Protein AF-0000000083253151 (afdb_homodimer)

Foldseek 3Di:
DDDPDAAEDEDEDADPVQQVCCCCPLVNWAWDDKDADPVRQKIWTWTGHPVDPRYIYIYIHRDDPDDPLADPPAEEEDEDADQVVSLVVVVVPPFAFPDPDWDADPLGKIKGWTAGPSNGIYMYIYDHDDPPD/DDDPDAAEDEDEDADPVQQVCCCCPLVNWAWDDKDADPVRQKIWTWTGHPVDPRYIYIYIHRDDPPDDQADPPAEEEDEDADQVVSLVVVVVPPWAFPDPDWDADPLGKIKGWTAGPSGGIYMYIYDHDDPPD

Structure (mmCIF, N/CA/C/O backbone):
data_AF-0000000083253151-model_v1
#
loop_
_entity.id
_entity.type
_entity.pdbx_description
1 polymer 'Lactoylglutathione lyase'
#
loop_
_atom_site.group_PDB
_atom_site.id
_atom_site.type_symbol
_atom_site.label_atom_id
_atom_site.label_alt_id
_atom_site.label_comp_id
_atom_site.label_asym_id
_atom_site.label_entity_id
_atom_site.label_seq_id
_atom_site.pdbx_PDB_ins_code
_atom_site.Cartn_x
_atom_site.Cartn_y
_atom_site.Cartn_z
_atom_site.occupancy
_atom_site.B_iso_or_equiv
_atom_site.auth_seq_id
_atom_site.auth_comp_id
_atom_site.auth_asym_id
_atom_site.auth_atom_id
_atom_site.pdbx_PDB_model_num
ATOM 1 N N . MET A 1 1 ? 7.119 14.648 14.897 1 59.2 1 MET A N 1
ATOM 2 C CA . MET A 1 1 ? 6.373 13.473 15.338 1 59.2 1 MET A CA 1
ATOM 3 C C . MET A 1 1 ? 6.407 12.377 14.277 1 59.2 1 MET A C 1
ATOM 5 O O . MET A 1 1 ? 6.192 12.646 13.094 1 59.2 1 MET A O 1
ATOM 9 N N . ALA A 1 2 ? 6.93 11.143 14.658 1 69.28 2 ALA A N 1
ATOM 10 C CA . ALA A 1 2 ? 7.381 10.055 13.795 1 69.28 2 ALA A CA 1
ATOM 11 C C . ALA A 1 2 ? 6.222 9.136 13.419 1 69.28 2 ALA A C 1
ATOM 13 O O . ALA A 1 2 ? 5.274 8.975 14.19 1 69.28 2 ALA A O 1
ATOM 14 N N . VAL A 1 3 ? 5.948 8.962 12.156 1 88.92 3 VAL A N 1
ATOM 15 C CA . VAL A 1 3 ? 5.083 7.889 11.678 1 88.92 3 VAL A CA 1
ATOM 16 C C . VAL A 1 3 ? 5.389 6.601 12.438 1 88.92 3 VAL A C 1
ATOM 18 O O . VAL A 1 3 ? 6.555 6.243 12.623 1 88.92 3 VAL A O 1
ATOM 21 N N . ARG A 1 4 ? 4.369 6.039 12.946 1 89.06 4 ARG A N 1
ATOM 22 C CA . ARG A 1 4 ? 4.521 4.811 13.719 1 89.06 4 ARG A CA 1
ATOM 23 C C . ARG A 1 4 ? 4.632 3.597 12.803 1 89.06 4 ARG A C 1
ATOM 25 O O . ARG A 1 4 ? 5.482 2.73 13.013 1 89.06 4 ARG A O 1
ATOM 32 N N . LYS A 1 5 ? 3.787 3.533 11.842 1 91.22 5 LYS A N 1
ATOM 33 C CA . LYS A 1 5 ? 3.692 2.4 10.926 1 91.22 5 LYS A CA 1
ATOM 34 C C . LYS A 1 5 ? 2.938 2.784 9.655 1 91.22 5 LYS A C 1
ATOM 36 O O . LYS A 1 5 ? 2.337 3.858 9.583 1 91.22 5 LYS A O 1
ATOM 41 N N . LEU A 1 6 ? 3.053 1.984 8.655 1 93.43 6 LEU A N 1
ATOM 42 C CA . LEU A 1 6 ? 2.078 2.024 7.571 1 93.43 6 LEU A CA 1
ATOM 43 C C . LEU A 1 6 ? 0.696 1.615 8.068 1 93.43 6 LEU A C 1
ATOM 45 O O . LEU A 1 6 ? 0.543 0.566 8.698 1 93.43 6 LEU A O 1
ATOM 49 N N . GLU A 1 7 ? -0.239 2.502 7.918 1 93.59 7 GLU A N 1
ATOM 50 C CA . GLU A 1 7 ? -1.587 2.303 8.443 1 93.59 7 GLU A CA 1
ATOM 51 C C . GLU A 1 7 ? -2.432 1.463 7.489 1 93.59 7 GLU A C 1
ATOM 53 O O . GLU A 1 7 ? -2.975 0.428 7.88 1 93.59 7 GLU A O 1
ATOM 58 N N . HIS A 1 8 ? -2.648 1.907 6.329 1 95.47 8 HIS A N 1
ATOM 59 C CA . HIS A 1 8 ? -3.384 1.174 5.305 1 95.47 8 HIS A CA 1
ATOM 60 C C . HIS A 1 8 ? -2.999 1.643 3.906 1 95.47 8 HIS A C 1
ATOM 62 O O . HIS A 1 8 ? -2.327 2.666 3.753 1 95.47 8 HIS A O 1
ATOM 68 N N . VAL A 1 9 ? -3.339 0.861 2.902 1 95.37 9 VAL A N 1
ATOM 69 C CA . VAL A 1 9 ? -3.262 1.213 1.488 1 95.37 9 VAL A CA 1
ATOM 70 C C . VAL A 1 9 ? -4.667 1.283 0.894 1 95.37 9 VAL A C 1
ATOM 72 O O . VAL A 1 9 ? -5.467 0.361 1.068 1 95.37 9 VAL A O 1
ATOM 75 N N . GLY A 1 10 ? -4.927 2.39 0.271 1 93.03 10 GLY A N 1
ATOM 76 C CA . GLY A 1 10 ? -6.221 2.553 -0.372 1 93.03 10 GLY A CA 1
ATOM 77 C C . GLY A 1 10 ? -6.26 2.002 -1.785 1 93.03 10 GLY A C 1
ATOM 78 O O . GLY A 1 10 ? -5.415 2.347 -2.614 1 93.03 10 GLY A O 1
ATOM 79 N N . LEU A 1 11 ? -7.186 1.21 -2.068 1 90.85 11 LEU A N 1
ATOM 80 C CA . LEU A 1 11 ? -7.413 0.612 -3.379 1 90.85 11 LEU A CA 1
ATOM 81 C C . LEU A 1 11 ? -8.809 0.945 -3.894 1 90.85 11 LEU A C 1
ATOM 83 O O . LEU A 1 11 ? -9.808 0.587 -3.267 1 90.85 11 LEU A O 1
ATOM 87 N N . MET A 1 12 ? -8.865 1.614 -5.008 1 89.62 12 MET A N 1
ATOM 88 C CA . MET A 1 12 ? -10.162 1.908 -5.612 1 89.62 12 MET A CA 1
ATOM 89 C C . MET A 1 12 ? -10.743 0.667 -6.281 1 89.62 12 MET A C 1
ATOM 91 O O . MET A 1 12 ? -10.045 -0.03 -7.019 1 89.62 12 MET A O 1
ATOM 95 N N . VAL A 1 13 ? -11.997 0.431 -6.027 1 89.74 13 VAL A N 1
ATOM 96 C CA . VAL A 1 13 ? -12.653 -0.744 -6.591 1 89.74 13 VAL A CA 1
ATOM 97 C C . VAL A 1 13 ? -14.005 -0.349 -7.18 1 89.74 13 VAL A C 1
ATOM 99 O O . VAL A 1 13 ? -14.625 0.619 -6.734 1 89.74 13 VAL A O 1
ATOM 102 N N . ARG A 1 14 ? -14.506 -1.083 -8.156 1 89.22 14 ARG A N 1
ATOM 103 C CA . ARG A 1 14 ? -15.784 -0.83 -8.814 1 89.22 14 ARG A CA 1
ATOM 104 C C . ARG A 1 14 ? -16.942 -1.387 -7.993 1 89.22 14 ARG A C 1
ATOM 106 O O . ARG A 1 14 ? -18.041 -0.828 -8.002 1 89.22 14 ARG A O 1
ATOM 113 N N . ASN A 1 15 ? -16.71 -2.568 -7.34 1 92.14 15 ASN A N 1
ATOM 114 C CA . ASN A 1 15 ? -17.701 -3.285 -6.546 1 92.14 15 ASN A CA 1
ATOM 115 C C . ASN A 1 15 ? -17.092 -3.849 -5.265 1 92.14 15 ASN A C 1
ATOM 117 O O . ASN A 1 15 ? -16.307 -4.797 -5.311 1 92.14 15 ASN A O 1
ATOM 121 N N . ILE A 1 16 ? -17.519 -3.36 -4.164 1 94.79 16 ILE A N 1
ATOM 122 C CA . ILE A 1 16 ? -16.858 -3.643 -2.895 1 94.79 16 ILE A CA 1
ATOM 123 C C . ILE A 1 16 ? -17.132 -5.087 -2.481 1 94.79 16 ILE A C 1
ATOM 125 O O . ILE A 1 16 ? -16.262 -5.752 -1.912 1 94.79 16 ILE A O 1
ATOM 129 N N . GLU A 1 17 ? -18.358 -5.603 -2.713 1 95.94 17 GLU A N 1
ATOM 130 C CA . GLU A 1 17 ? -18.674 -6.98 -2.343 1 95.94 17 GLU A CA 1
ATOM 131 C C . GLU A 1 17 ? -17.828 -7.973 -3.134 1 95.94 17 GLU A C 1
ATOM 133 O O . GLU A 1 17 ? -17.304 -8.936 -2.572 1 95.94 17 GLU A O 1
ATOM 138 N N . LYS A 1 18 ? -17.737 -7.698 -4.381 1 94.89 18 LYS A N 1
ATOM 139 C CA . LYS A 1 18 ? -16.911 -8.55 -5.233 1 94.89 18 LYS A CA 1
ATOM 140 C C . LYS A 1 18 ? -15.453 -8.526 -4.784 1 94.89 18 LYS A C 1
ATOM 142 O O . LYS A 1 18 ? -14.795 -9.568 -4.737 1 94.89 18 LYS A O 1
ATOM 147 N N . SER A 1 19 ? -14.956 -7.358 -4.509 1 95.22 19 SER A N 1
ATOM 148 C CA . SER A 1 19 ? -13.566 -7.228 -4.085 1 95.22 19 SER A CA 1
ATOM 149 C C . SER A 1 19 ? -13.339 -7.882 -2.726 1 95.22 19 SER A C 1
ATOM 151 O O . SER A 1 19 ? -12.336 -8.568 -2.521 1 95.22 19 SER A O 1
ATOM 153 N N . VAL A 1 20 ? -14.256 -7.661 -1.775 1 96.19 20 VAL A N 1
ATOM 154 C CA . VAL A 1 20 ? -14.122 -8.308 -0.474 1 96.19 20 VAL A CA 1
ATOM 155 C C . VAL A 1 20 ? -14.046 -9.823 -0.655 1 96.19 20 VAL A C 1
ATOM 157 O O . VAL A 1 20 ? -13.209 -10.487 -0.04 1 96.19 20 VAL A O 1
ATOM 160 N N . THR A 1 21 ? -14.887 -10.366 -1.486 1 95.51 21 THR A N 1
ATOM 161 C CA . THR A 1 21 ? -14.891 -11.801 -1.747 1 95.51 21 THR A CA 1
ATOM 162 C C . THR A 1 21 ? -13.549 -12.251 -2.318 1 95.51 21 THR A C 1
ATOM 164 O O . THR A 1 21 ? -12.967 -13.233 -1.851 1 95.51 21 THR A O 1
ATOM 167 N N . PHE A 1 22 ? -13.075 -11.531 -3.224 1 94.94 22 PHE A N 1
ATOM 168 C CA . PHE A 1 22 ? -11.804 -11.87 -3.854 1 94.94 22 PHE A CA 1
ATOM 169 C C . PHE A 1 22 ? -10.673 -11.851 -2.834 1 94.94 22 PHE A C 1
ATOM 171 O O . PHE A 1 22 ? -9.897 -12.805 -2.742 1 94.94 22 PHE A O 1
ATOM 178 N N . TYR A 1 23 ? -10.544 -10.818 -2.073 1 95.91 23 TYR A N 1
ATOM 179 C CA . TYR A 1 23 ? -9.404 -10.638 -1.181 1 95.91 23 TYR A CA 1
ATOM 180 C C . TYR A 1 23 ? -9.491 -11.582 0.013 1 95.91 23 TYR A C 1
ATOM 182 O O . TYR A 1 23 ? -8.469 -1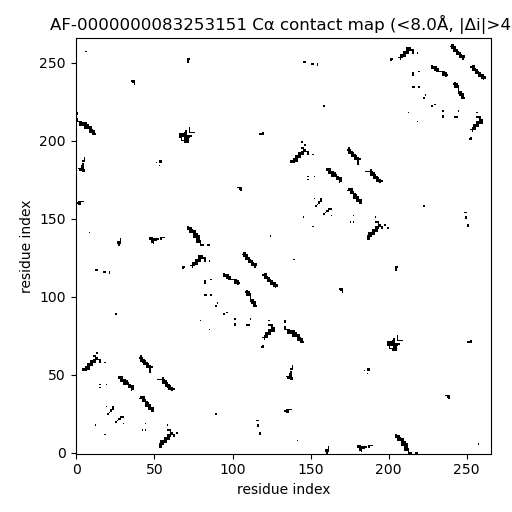1.955 0.593 1 95.91 23 TYR A O 1
ATOM 190 N N . THR A 1 24 ? -10.718 -12.013 0.393 1 94.6 24 THR A N 1
ATOM 191 C CA . THR A 1 24 ? -10.84 -12.983 1.476 1 94.6 24 THR A CA 1
ATOM 192 C C . THR A 1 24 ? -10.623 -14.402 0.958 1 94.6 24 THR A C 1
ATOM 194 O O . THR A 1 24 ? -9.907 -15.191 1.577 1 94.6 24 THR A O 1
ATOM 197 N N . GLU A 1 25 ? -11.109 -14.715 -0.239 1 92.77 25 GLU A N 1
ATOM 198 C CA . GLU A 1 25 ? -11.128 -16.102 -0.695 1 92.77 25 GLU A CA 1
ATOM 199 C C . GLU A 1 25 ? -9.894 -16.424 -1.532 1 92.77 25 GLU A C 1
ATOM 201 O O . GLU A 1 25 ? -9.398 -17.553 -1.508 1 92.77 25 GLU A O 1
ATOM 206 N N . VAL A 1 26 ? -9.449 -15.491 -2.321 1 92.32 26 VAL A N 1
ATOM 207 C CA . VAL A 1 26 ? -8.333 -15.742 -3.227 1 92.32 26 VAL A CA 1
ATOM 208 C C . VAL A 1 26 ? -7.023 -15.333 -2.558 1 92.32 26 VAL A C 1
ATOM 210 O O . VAL A 1 26 ? -6.054 -16.096 -2.559 1 92.32 26 VAL A O 1
ATOM 213 N N . VAL A 1 27 ? -6.961 -14.172 -1.948 1 93.15 27 VAL A N 1
ATOM 214 C CA . VAL A 1 27 ? -5.728 -13.68 -1.344 1 93.15 27 VAL A CA 1
ATOM 215 C C . VAL A 1 27 ? -5.581 -14.245 0.067 1 93.15 27 VAL A C 1
ATOM 217 O O . VAL A 1 27 ? -4.468 -14.524 0.519 1 93.15 27 VAL A O 1
ATOM 220 N N . GLY A 1 28 ? -6.741 -14.405 0.783 1 92.41 28 GLY A N 1
ATOM 221 C CA . GLY A 1 28 ? -6.698 -14.988 2.114 1 92.41 28 GLY A CA 1
ATOM 222 C C . GLY A 1 28 ? -6.658 -13.95 3.22 1 92.41 28 GLY A C 1
ATOM 223 O O . GLY A 1 28 ? -6.252 -14.249 4.345 1 92.41 28 GLY A O 1
ATOM 224 N N . LEU A 1 29 ? -7.052 -12.698 2.974 1 94.64 29 LEU A N 1
ATOM 225 C CA . LEU A 1 29 ? -7.159 -11.688 4.022 1 94.64 29 LEU A CA 1
ATOM 226 C C . LEU A 1 29 ? -8.419 -11.9 4.854 1 94.64 29 LEU A C 1
ATOM 228 O O . LEU A 1 29 ? -9.313 -12.65 4.455 1 94.64 29 LEU A O 1
ATOM 232 N N . VAL A 1 30 ? -8.434 -11.221 6.038 1 94.41 30 VAL A N 1
ATOM 233 C CA . VAL A 1 30 ? -9.575 -11.288 6.945 1 94.41 30 VAL A CA 1
ATOM 234 C C . VAL A 1 30 ? -10.334 -9.963 6.919 1 94.41 30 VAL A C 1
ATOM 236 O O . VAL A 1 30 ? -9.741 -8.897 7.102 1 94.41 30 VAL A O 1
ATOM 239 N N . TYR A 1 31 ? -11.617 -10.073 6.677 1 95.18 31 TYR A N 1
ATOM 240 C CA . TYR A 1 31 ? -12.479 -8.898 6.737 1 95.18 31 TYR A CA 1
ATOM 241 C C . TYR A 1 31 ? -12.547 -8.343 8.155 1 95.18 31 TYR A C 1
ATOM 243 O O . TYR A 1 31 ? -12.812 -9.083 9.106 1 95.18 31 TYR A O 1
ATOM 251 N N . GLN A 1 32 ? -12.332 -7.033 8.261 1 94.8 32 GLN A N 1
ATOM 252 C CA . GLN A 1 32 ? -12.357 -6.414 9.581 1 94.8 32 GLN A CA 1
ATOM 253 C C . GLN A 1 32 ? -13.672 -5.677 9.819 1 94.8 32 GLN A C 1
ATOM 255 O O . GLN A 1 32 ? -14.4 -5.986 10.764 1 94.8 32 GLN A O 1
ATOM 260 N N . TYR A 1 33 ? -13.944 -4.669 9.051 1 94.44 33 TYR A N 1
ATOM 261 C CA . TYR A 1 33 ? -15.156 -3.863 9.138 1 94.44 33 TYR A CA 1
ATOM 262 C C . TYR A 1 33 ? -15.334 -3.01 7.887 1 94.44 33 TYR A C 1
ATOM 264 O O . TYR A 1 33 ? -14.452 -2.968 7.026 1 94.44 33 TYR A O 1
ATOM 272 N N . ALA A 1 34 ? -16.55 -2.471 7.796 1 95.08 34 ALA A N 1
ATOM 273 C CA . ALA A 1 34 ? -16.861 -1.497 6.752 1 95.08 34 ALA A CA 1
ATOM 274 C C . ALA A 1 34 ? -17.583 -0.284 7.332 1 95.08 34 ALA A C 1
ATOM 276 O O . ALA A 1 34 ? -18.139 -0.351 8.43 1 95.08 34 ALA A O 1
ATOM 277 N N . LEU A 1 35 ? -17.44 0.794 6.649 1 94.3 35 LEU A N 1
ATOM 278 C CA . LEU A 1 35 ? -18.189 1.99 7.019 1 94.3 35 LEU A CA 1
ATOM 279 C C . LEU A 1 35 ? -18.445 2.87 5.8 1 94.3 35 LEU A C 1
ATOM 281 O O . LEU A 1 35 ? -17.791 2.712 4.766 1 94.3 35 LEU A O 1
ATOM 285 N N . THR A 1 36 ? -19.463 3.708 5.935 1 94.15 36 THR A N 1
ATOM 286 C CA . THR A 1 36 ? -19.693 4.758 4.949 1 94.15 36 THR A CA 1
ATOM 287 C C . THR A 1 36 ? -18.946 6.033 5.332 1 94.15 36 THR A C 1
ATOM 289 O O . THR A 1 36 ? -19.008 6.473 6.482 1 94.15 36 THR A O 1
ATOM 292 N N . HIS A 1 37 ? -18.252 6.551 4.365 1 94.55 37 HIS A N 1
ATOM 293 C CA . HIS A 1 37 ? -17.516 7.789 4.591 1 94.55 37 HIS A CA 1
ATOM 294 C C . HIS A 1 37 ? -18.452 8.917 5.015 1 94.55 37 HIS A C 1
ATOM 296 O O . HIS A 1 37 ? -19.648 8.881 4.717 1 94.55 37 HIS A O 1
ATOM 302 N N . THR A 1 38 ? -17.875 9.925 5.631 1 91.54 38 THR A N 1
ATOM 303 C CA . THR A 1 38 ? -18.629 11.072 6.125 1 91.54 38 THR A CA 1
ATOM 304 C C . THR A 1 38 ? -19.348 11.781 4.98 1 91.54 38 THR A C 1
ATOM 306 O O . THR A 1 38 ? -20.386 12.412 5.188 1 91.54 38 THR A O 1
ATOM 309 N N . ASN A 1 39 ? -18.915 11.642 3.739 1 91.02 39 ASN A N 1
ATOM 310 C CA . ASN A 1 39 ? -19.543 12.294 2.595 1 91.02 39 ASN A CA 1
ATOM 311 C C . ASN A 1 39 ? -20.83 11.586 2.183 1 91.02 39 ASN A C 1
ATOM 313 O O . ASN A 1 39 ? -21.561 12.071 1.318 1 91.02 39 ASN A O 1
ATOM 317 N N . GLY A 1 40 ? -21.057 10.339 2.634 1 90.93 40 GLY A N 1
ATOM 318 C CA . GLY A 1 40 ? -22.298 9.609 2.427 1 90.93 40 GLY A CA 1
ATOM 319 C C . GLY A 1 40 ? -22.328 8.843 1.119 1 90.93 40 GLY A C 1
ATOM 320 O O . GLY A 1 40 ? -23.314 8.171 0.809 1 90.93 40 GLY A O 1
ATOM 321 N N . VAL A 1 41 ? -21.274 8.895 0.331 1 89.76 41 VAL A N 1
ATOM 322 C CA . VAL A 1 41 ? -21.256 8.319 -1.009 1 89.76 41 VAL A CA 1
ATOM 323 C C . VAL A 1 41 ? -20.226 7.193 -1.074 1 89.76 41 VAL A C 1
ATOM 325 O O . VAL A 1 41 ? -20.533 6.088 -1.529 1 89.76 41 VAL A O 1
ATOM 328 N N . ILE A 1 42 ? -19.11 7.482 -0.473 1 92.39 42 ILE A N 1
ATOM 329 C CA . ILE A 1 42 ? -17.997 6.542 -0.543 1 92.39 42 ILE A CA 1
ATOM 330 C C . ILE A 1 42 ? -18.168 5.46 0.521 1 92.39 42 ILE A C 1
ATOM 332 O O . ILE A 1 42 ? -18.467 5.761 1.679 1 92.39 42 ILE A O 1
ATOM 336 N N . ARG A 1 43 ? -18.052 4.199 0.129 1 95.11 43 ARG A N 1
ATOM 337 C CA . ARG A 1 43 ? -18.007 3.068 1.05 1 95.11 43 ARG A CA 1
ATOM 338 C C . ARG A 1 43 ? -16.581 2.55 1.212 1 95.11 43 ARG A C 1
ATOM 340 O O . ARG A 1 43 ? -15.833 2.462 0.237 1 95.11 43 ARG A O 1
ATOM 347 N N . LEU A 1 44 ? -16.29 2.207 2.43 1 96.2 44 LEU A N 1
ATOM 348 C CA . LEU A 1 44 ? -14.968 1.691 2.768 1 96.2 44 LEU A CA 1
ATOM 349 C C . LEU A 1 44 ? -15.068 0.296 3.377 1 96.2 44 LEU A C 1
ATOM 351 O O . LEU A 1 44 ? -15.971 0.025 4.171 1 96.2 44 LEU A O 1
ATOM 355 N N . ALA A 1 45 ? -14.24 -0.582 3.021 1 96.59 45 ALA A N 1
ATOM 356 C CA . ALA A 1 45 ? -14.039 -1.871 3.678 1 96.59 45 ALA A CA 1
ATOM 357 C C . ALA A 1 45 ? -12.568 -2.091 4.016 1 96.59 45 ALA A C 1
ATOM 359 O O . ALA A 1 45 ? -11.685 -1.752 3.224 1 96.59 45 ALA A O 1
ATOM 360 N N . PHE A 1 46 ? -12.352 -2.69 5.153 1 96.39 46 PHE A N 1
ATOM 361 C CA . PHE A 1 46 ? -10.994 -2.894 5.642 1 96.39 46 PHE A CA 1
ATOM 362 C C . PHE A 1 46 ? -10.711 -4.376 5.853 1 96.39 46 PHE A C 1
ATOM 364 O O . PHE A 1 46 ? -11.519 -5.088 6.454 1 96.39 46 PHE A O 1
ATOM 371 N N . LEU A 1 47 ? -9.556 -4.777 5.344 1 95.72 47 LEU A N 1
ATOM 372 C CA . LEU A 1 47 ? -9.092 -6.155 5.455 1 95.72 47 LEU A CA 1
ATOM 373 C C . LEU A 1 47 ? -7.651 -6.206 5.951 1 95.72 47 LEU A C 1
ATOM 375 O O . LEU A 1 47 ? -6.874 -5.279 5.711 1 95.72 47 LEU A O 1
ATOM 379 N N . ALA A 1 48 ? -7.297 -7.258 6.635 1 93.79 48 ALA A N 1
ATOM 380 C CA . ALA A 1 48 ? -5.933 -7.412 7.133 1 93.79 48 ALA A CA 1
ATOM 381 C C . ALA A 1 48 ? -5.494 -8.873 7.085 1 93.79 48 ALA A C 1
ATOM 383 O O . ALA A 1 48 ? -6.307 -9.764 6.832 1 93.79 48 ALA A O 1
ATOM 384 N N . GLY A 1 49 ? -4.17 -9.059 7.202 1 90.57 49 GLY A N 1
ATOM 385 C CA . GLY A 1 49 ? -3.649 -10.415 7.252 1 90.57 49 GLY A CA 1
ATOM 386 C C . GLY A 1 49 ? -4.057 -11.165 8.506 1 90.57 49 GLY A C 1
ATOM 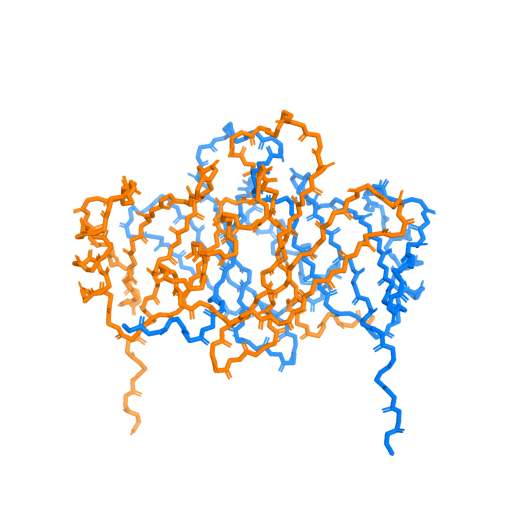387 O O . GLY A 1 49 ? -4.437 -10.553 9.506 1 90.57 49 GLY A O 1
ATOM 388 N N . ALA A 1 50 ? -3.942 -12.432 8.41 1 82.03 50 ALA A N 1
ATOM 389 C CA . ALA A 1 50 ? -4.366 -13.297 9.508 1 82.03 50 ALA A CA 1
ATOM 390 C C . ALA A 1 50 ? -3.451 -13.133 10.719 1 82.03 50 ALA A C 1
ATOM 392 O O . ALA A 1 50 ? -3.883 -13.316 11.86 1 82.03 50 ALA A O 1
ATOM 393 N N . GLU A 1 51 ? -2.243 -12.707 10.54 1 81.6 51 GLU A N 1
ATOM 394 C CA . GLU A 1 51 ? -1.273 -12.704 11.631 1 81.6 51 GLU A CA 1
ATOM 395 C C . GLU A 1 51 ? -1.037 -11.29 12.155 1 81.6 51 GLU A C 1
ATOM 397 O O . GLU A 1 51 ? -0.567 -11.11 13.28 1 81.6 51 GLU A O 1
ATOM 402 N N . SER A 1 52 ? -1.23 -10.352 11.253 1 75.14 52 SER A N 1
ATOM 403 C CA . SER A 1 52 ? -1.017 -8.982 11.708 1 75.14 52 SER A CA 1
ATOM 404 C C . SER A 1 52 ? -2.087 -8.044 11.159 1 75.14 52 SER A C 1
ATOM 406 O O . SER A 1 52 ? -2.397 -8.078 9.967 1 75.14 52 SER A O 1
ATOM 408 N N . GLY A 1 53 ? -2.677 -7.36 12.035 1 77.94 53 GLY A N 1
ATOM 409 C CA . GLY A 1 53 ? -3.632 -6.321 11.681 1 77.94 53 GLY A CA 1
ATOM 410 C C . GLY A 1 53 ? -3.027 -4.93 11.682 1 77.94 53 GLY A C 1
ATOM 411 O O . GLY A 1 53 ? -3.752 -3.932 11.667 1 77.94 53 GLY A O 1
ATOM 412 N N . ASP A 1 54 ? -1.687 -4.943 11.678 1 86.94 54 ASP A N 1
ATOM 413 C CA . ASP A 1 54 ? -1.024 -3.655 11.855 1 86.94 54 ASP A CA 1
ATOM 414 C C . ASP A 1 54 ? -1.24 -2.754 10.641 1 86.94 54 ASP A C 1
ATOM 416 O O . ASP A 1 54 ? -1.317 -1.531 10.775 1 86.94 54 ASP A O 1
ATOM 420 N N . THR A 1 55 ? -1.18 -3.304 9.48 1 92.72 55 THR A N 1
ATOM 421 C CA . THR A 1 55 ? -1.461 -2.589 8.239 1 92.72 55 THR A CA 1
ATOM 422 C C . THR A 1 55 ? -2.633 -3.228 7.501 1 92.72 55 THR A C 1
ATOM 424 O O . THR A 1 55 ? -2.698 -4.452 7.368 1 92.72 55 THR A O 1
ATOM 427 N N . GLU A 1 56 ? -3.569 -2.377 7.054 1 95.09 56 GLU A N 1
ATOM 428 C CA . GLU A 1 56 ? -4.786 -2.887 6.429 1 95.09 56 GLU A CA 1
ATOM 429 C C . GLU A 1 56 ? -4.839 -2.526 4.948 1 95.09 56 GLU A C 1
ATOM 431 O O . GLU A 1 56 ? -4.161 -1.596 4.505 1 95.09 56 GLU A O 1
ATOM 436 N N . LEU A 1 57 ? -5.587 -3.312 4.215 1 96.34 57 LEU A N 1
ATOM 437 C CA . LEU A 1 57 ? -6.064 -2.926 2.891 1 96.34 57 LEU A CA 1
ATOM 438 C C . LEU A 1 57 ? -7.413 -2.222 2.984 1 96.34 57 LEU A C 1
ATOM 440 O O . LEU A 1 57 ? -8.367 -2.769 3.543 1 96.34 57 LEU A O 1
ATOM 444 N N . GLU A 1 58 ? -7.487 -1.037 2.519 1 95.73 58 GLU A N 1
ATOM 445 C CA . GLU A 1 58 ? -8.725 -0.268 2.45 1 95.73 58 GLU A CA 1
ATOM 446 C C . GLU A 1 58 ? -9.304 -0.277 1.038 1 95.73 58 GLU A C 1
ATOM 448 O O . GLU A 1 58 ? -8.692 0.253 0.108 1 95.73 58 GLU A O 1
ATOM 453 N N . LEU A 1 59 ? -10.446 -0.877 0.87 1 94.59 59 LEU A N 1
ATOM 454 C CA . LEU A 1 59 ? -11.176 -0.816 -0.391 1 94.59 59 LEU A CA 1
ATOM 455 C C . LEU A 1 59 ? -12.075 0.415 -0.44 1 94.59 59 LEU A C 1
ATOM 457 O O . LEU A 1 59 ? -12.789 0.706 0.522 1 94.59 59 LEU A O 1
ATOM 461 N N . ILE A 1 60 ? -12.019 1.102 -1.544 1 92.61 60 ILE A N 1
ATOM 462 C CA . ILE A 1 60 ? -12.744 2.357 -1.703 1 92.61 60 ILE A CA 1
ATOM 463 C C . ILE A 1 60 ? -13.71 2.25 -2.881 1 92.61 60 ILE A C 1
ATOM 465 O O . ILE A 1 60 ? -13.283 2.166 -4.035 1 92.61 60 ILE A O 1
ATOM 469 N N . GLU A 1 61 ? -14.981 2.277 -2.6 1 92.18 61 GLU A N 1
ATOM 470 C CA . GLU A 1 61 ? -15.996 2.255 -3.649 1 92.18 61 GLU A CA 1
ATOM 471 C C . GLU A 1 61 ? -16.706 3.602 -3.758 1 92.18 61 GLU A C 1
ATOM 473 O O . GLU A 1 61 ? -17.067 4.203 -2.745 1 92.18 61 GLU A O 1
ATOM 478 N N . GLY A 1 62 ? -16.974 3.899 -4.966 1 86.91 62 GLY A N 1
ATOM 479 C CA . GLY A 1 62 ? -17.715 5.129 -5.202 1 86.91 62 GLY A CA 1
ATOM 480 C C . GLY A 1 62 ? -16.824 6.299 -5.576 1 86.91 62 GLY A C 1
ATOM 481 O O . GLY A 1 62 ? -17.27 7.448 -5.58 1 86.91 62 GLY A O 1
ATOM 482 N N . TYR A 1 63 ? -15.526 5.907 -5.56 1 76.78 63 TYR A N 1
ATOM 483 C CA . TYR A 1 63 ? -14.598 6.922 -6.047 1 76.78 63 TYR A CA 1
ATOM 484 C C . TYR A 1 63 ? -14.734 7.107 -7.553 1 76.78 63 TYR A C 1
ATOM 486 O O . TYR A 1 63 ? -15.312 6.261 -8.239 1 76.78 63 TYR A O 1
ATOM 494 N N . GLN A 1 64 ? -14.399 8.203 -8.238 1 64.01 64 GLN A N 1
ATOM 495 C CA . GLN A 1 64 ? -14.634 8.432 -9.66 1 64.01 64 GLN A CA 1
ATOM 496 C C . GLN A 1 64 ? -14.029 7.314 -10.504 1 64.01 64 GLN A C 1
ATOM 498 O O . GLN A 1 64 ? -13.032 6.703 -10.113 1 64.01 64 GLN A O 1
ATOM 503 N N . ASP A 1 65 ? -14.917 6.858 -11.466 1 55.86 65 ASP A N 1
ATOM 504 C CA . ASP A 1 65 ? -14.758 5.708 -12.35 1 55.86 65 ASP A CA 1
ATOM 505 C C . ASP A 1 65 ? -13.401 5.735 -13.049 1 55.86 65 ASP A C 1
ATOM 507 O O . ASP A 1 65 ? -12.872 4.689 -13.432 1 55.86 65 ASP A O 1
ATOM 511 N N . GLU A 1 66 ? -12.958 6.92 -13.384 1 57.32 66 GLU A N 1
ATOM 512 C CA . GLU A 1 66 ? -11.884 6.836 -14.371 1 57.32 66 GLU A CA 1
ATOM 513 C C . GLU A 1 66 ? -10.514 6.863 -13.699 1 57.32 66 GLU A C 1
ATOM 515 O O . GLU A 1 66 ? -9.97 7.936 -13.431 1 57.32 66 GLU A O 1
ATOM 520 N N . LEU A 1 67 ? -10.372 5.92 -12.863 1 56.44 67 LEU A N 1
ATOM 521 C CA . LEU A 1 67 ? -8.976 5.935 -12.44 1 56.44 67 LEU A CA 1
ATOM 522 C C . LEU A 1 67 ? -8.095 5.207 -13.45 1 56.44 67 LEU A C 1
ATOM 524 O O . LEU A 1 67 ? -8.494 4.179 -14.001 1 56.44 67 LEU A O 1
ATOM 528 N N . PRO A 1 68 ? -7.013 5.852 -13.821 1 57.07 68 PRO A N 1
ATOM 529 C CA . PRO A 1 68 ? -6.091 5.13 -14.702 1 57.07 68 PRO A CA 1
ATOM 530 C C . PRO A 1 68 ? -5.656 3.784 -14.126 1 57.07 68 PRO A C 1
ATOM 532 O O . PRO A 1 68 ? -5.759 3.564 -12.917 1 57.07 68 PRO A O 1
ATOM 535 N N . ALA A 1 69 ? -5.455 2.778 -14.93 1 51.5 69 ALA A N 1
ATOM 536 C CA . ALA A 1 69 ? -5.132 1.384 -14.637 1 51.5 69 ALA A CA 1
ATOM 537 C C . ALA A 1 69 ? -3.975 1.285 -13.647 1 51.5 69 ALA A C 1
ATOM 539 O O . ALA A 1 69 ? -3.997 0.452 -12.738 1 51.5 69 ALA A O 1
ATOM 540 N N . GLU A 1 70 ? -2.913 2.007 -13.945 1 52.5 70 GLU A N 1
ATOM 541 C CA . GLU A 1 70 ? -1.717 1.975 -13.109 1 52.5 70 GLU A CA 1
ATOM 542 C C . GLU A 1 70 ? -1.33 3.375 -12.644 1 52.5 70 GLU A C 1
ATOM 544 O O . GLU A 1 70 ? -1.377 4.329 -13.423 1 52.5 70 GLU A O 1
ATOM 549 N N . GLY A 1 71 ? -1.201 3.476 -11.419 1 62.46 71 GLY A N 1
ATOM 550 C CA . GLY A 1 71 ? -0.729 4.754 -10.908 1 62.46 71 GLY A CA 1
ATOM 551 C C . GLY A 1 71 ? 0.612 4.657 -10.206 1 62.46 71 GLY A C 1
ATOM 552 O O . GLY A 1 71 ? 1.307 3.645 -10.321 1 62.46 71 GLY A O 1
ATOM 553 N N . ARG A 1 72 ? 1.116 5.708 -9.662 1 74.21 72 ARG A N 1
ATOM 554 C CA . ARG A 1 72 ? 2.412 5.827 -9.002 1 74.21 72 ARG A CA 1
ATOM 555 C C . ARG A 1 72 ? 2.56 4.789 -7.895 1 74.21 72 ARG A C 1
ATOM 557 O O . ARG A 1 72 ? 3.647 4.244 -7.689 1 74.21 72 ARG A O 1
ATOM 564 N N . VAL A 1 73 ? 1.454 4.534 -7.225 1 80.82 73 VAL A N 1
ATOM 565 C CA . VAL A 1 73 ? 1.425 3.372 -6.343 1 80.82 73 VAL A CA 1
ATOM 566 C C . VAL A 1 73 ? 1.205 2.104 -7.164 1 80.82 73 VAL A C 1
ATOM 568 O O . VAL A 1 73 ? 0.097 1.851 -7.641 1 80.82 73 VAL A O 1
ATOM 571 N N . HIS A 1 74 ? 2.241 1.308 -7.33 1 84.87 74 HIS A N 1
ATOM 572 C CA . HIS A 1 74 ? 2.377 0.315 -8.39 1 84.87 74 HIS A CA 1
ATOM 573 C C . HIS A 1 74 ? 1.688 -0.992 -8.012 1 84.87 74 HIS A C 1
ATOM 575 O O . HIS A 1 74 ? 1.023 -1.612 -8.846 1 84.87 74 HIS A O 1
ATOM 581 N N . HIS A 1 75 ? 1.883 -1.514 -6.8 1 87.97 75 HIS A N 1
ATOM 582 C CA . HIS A 1 75 ? 1.316 -2.801 -6.414 1 87.97 75 HIS A CA 1
ATOM 583 C C . HIS A 1 75 ? 1.197 -2.918 -4.898 1 87.97 75 HIS A C 1
ATOM 585 O O . HIS A 1 75 ? 1.746 -2.095 -4.162 1 87.97 75 HIS A O 1
ATOM 591 N N . ILE A 1 76 ? 0.456 -3.958 -4.47 1 93.33 76 ILE A N 1
ATOM 592 C CA . ILE A 1 76 ? 0.371 -4.417 -3.088 1 93.33 76 ILE A CA 1
ATOM 593 C C . ILE A 1 76 ? 0.891 -5.849 -2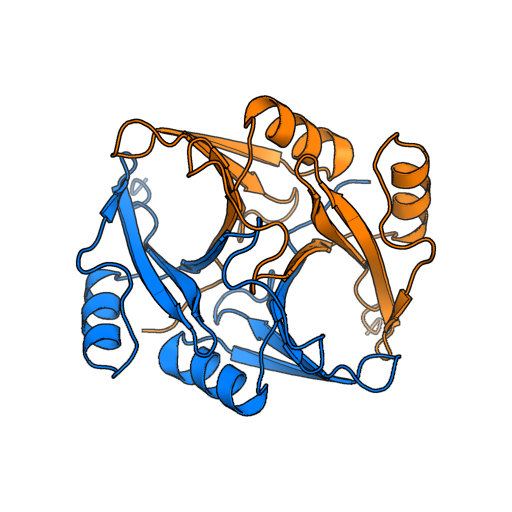.987 1 93.33 76 ILE A C 1
ATOM 595 O O . ILE A 1 76 ? 0.52 -6.709 -3.789 1 93.33 76 ILE A O 1
ATOM 599 N N . ALA A 1 77 ? 1.742 -6.069 -1.993 1 94.77 77 ALA A N 1
ATOM 600 C CA . ALA A 1 77 ? 2.348 -7.387 -1.824 1 94.77 77 ALA A CA 1
ATOM 601 C C . ALA A 1 77 ? 1.887 -8.04 -0.524 1 94.77 77 ALA A C 1
ATOM 603 O O . ALA A 1 77 ? 1.77 -7.373 0.506 1 94.77 77 ALA A O 1
ATOM 604 N N . PHE A 1 78 ? 1.755 -9.348 -0.528 1 94.75 78 PHE A N 1
ATOM 605 C CA . PHE A 1 78 ? 1.327 -10.134 0.623 1 94.75 78 PHE A CA 1
ATOM 606 C C . PHE A 1 78 ? 2.342 -11.226 0.941 1 94.75 78 PHE A C 1
ATOM 608 O O . PHE A 1 78 ? 2.841 -11.899 0.037 1 94.75 78 PHE A O 1
ATOM 615 N N . THR A 1 79 ? 2.589 -11.405 2.213 1 94.79 79 THR A N 1
ATOM 616 C CA . THR A 1 79 ? 3.553 -12.415 2.633 1 94.79 79 THR A CA 1
ATOM 617 C C . THR A 1 79 ? 2.937 -13.81 2.573 1 94.79 79 THR A C 1
ATOM 619 O O . THR A 1 79 ? 1.842 -14.033 3.094 1 94.79 79 THR A O 1
ATOM 622 N N . VAL A 1 80 ? 3.663 -14.73 1.947 1 94.53 80 VAL A N 1
ATOM 623 C CA . VAL A 1 80 ? 3.264 -16.133 1.959 1 94.53 80 VAL A CA 1
ATOM 624 C C . VAL A 1 80 ? 4.443 -17.002 2.391 1 94.53 80 VAL A C 1
ATOM 626 O O . VAL A 1 80 ? 5.599 -16.587 2.285 1 94.53 80 VAL A O 1
ATOM 629 N N . ASP A 1 81 ? 4.176 -18.209 2.874 1 92.72 81 ASP A N 1
ATOM 630 C CA . ASP A 1 81 ? 5.211 -19.127 3.343 1 92.72 81 ASP A CA 1
ATOM 631 C C . ASP A 1 81 ? 5.751 -19.977 2.195 1 92.72 81 ASP A C 1
ATOM 633 O O . ASP A 1 81 ? 6.901 -20.421 2.233 1 92.72 81 ASP A O 1
ATOM 637 N N . ASP A 1 82 ? 4.923 -20.23 1.237 1 94.46 82 ASP A N 1
ATOM 638 C CA . ASP A 1 82 ? 5.247 -21.108 0.117 1 94.46 82 ASP A CA 1
ATOM 639 C C . ASP A 1 82 ? 4.745 -20.525 -1.202 1 94.46 82 ASP A C 1
ATOM 641 O O . ASP A 1 82 ? 3.606 -20.775 -1.603 1 94.46 82 ASP A O 1
ATOM 645 N N . VAL A 1 83 ? 5.636 -19.889 -1.906 1 95.9 83 VAL A N 1
ATOM 646 C CA . VAL A 1 83 ? 5.252 -19.153 -3.105 1 95.9 83 VAL A CA 1
ATOM 647 C C . VAL A 1 83 ? 4.932 -20.131 -4.233 1 95.9 83 VAL A C 1
ATOM 649 O O . VAL A 1 83 ? 4.069 -19.862 -5.071 1 95.9 83 VAL A O 1
ATOM 652 N N . GLU A 1 84 ? 5.541 -21.27 -4.289 1 95.93 84 GLU A N 1
ATOM 653 C CA . GLU A 1 84 ? 5.237 -22.274 -5.304 1 95.93 84 GLU A CA 1
ATOM 654 C C . GLU A 1 84 ? 3.812 -22.799 -5.151 1 95.93 84 GLU A C 1
ATOM 656 O O . GLU A 1 84 ? 3.092 -22.953 -6.139 1 95.93 84 GLU A O 1
ATOM 661 N N . ALA A 1 85 ? 3.458 -23.06 -3.927 1 95.48 85 ALA A N 1
ATOM 662 C CA . ALA A 1 85 ? 2.106 -23.543 -3.661 1 95.48 85 ALA A CA 1
ATOM 663 C C . ALA A 1 85 ? 1.063 -22.5 -4.051 1 95.48 85 ALA A C 1
ATOM 665 O O . ALA A 1 85 ? 0.031 -22.833 -4.636 1 95.48 85 ALA A O 1
ATOM 666 N N . GLU A 1 86 ? 1.348 -21.292 -3.723 1 95.03 86 GLU A N 1
ATOM 667 C CA . GLU A 1 86 ? 0.397 -20.237 -4.058 1 95.03 86 GLU A CA 1
ATOM 668 C C . GLU A 1 86 ? 0.324 -20.02 -5.567 1 95.03 86 GLU A C 1
ATOM 670 O O . GLU A 1 86 ? -0.746 -19.728 -6.106 1 95.03 86 GLU A O 1
ATOM 675 N N . PHE A 1 87 ? 1.461 -20.116 -6.211 1 94.39 87 PHE A N 1
ATOM 676 C CA . PHE A 1 87 ? 1.486 -19.99 -7.664 1 94.39 87 PHE A CA 1
ATOM 677 C C . PHE A 1 87 ? 0.585 -21.035 -8.313 1 94.39 87 PHE A C 1
ATOM 679 O O . PHE A 1 87 ? -0.251 -20.704 -9.156 1 94.39 87 PHE A O 1
ATOM 686 N N . ALA A 1 88 ? 0.716 -22.201 -7.926 1 94.02 88 ALA A N 1
ATOM 687 C CA . ALA A 1 88 ? -0.113 -23.286 -8.445 1 94.02 88 ALA A CA 1
ATOM 688 C C . ALA A 1 88 ? -1.587 -23.05 -8.127 1 94.02 88 ALA A C 1
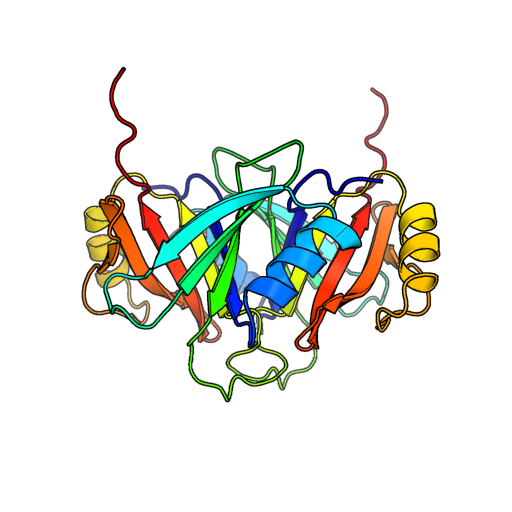ATOM 690 O O . ALA A 1 88 ? -2.454 -23.27 -8.976 1 94.02 88 ALA A O 1
ATOM 691 N N . ARG A 1 89 ? -1.831 -22.64 -6.937 1 93.99 89 ARG A N 1
ATOM 692 C CA . ARG A 1 89 ? -3.205 -22.425 -6.496 1 93.99 89 ARG A CA 1
ATOM 693 C C . ARG A 1 89 ? -3.878 -21.33 -7.318 1 93.99 89 ARG A C 1
ATOM 695 O O . ARG A 1 89 ? -5.003 -21.505 -7.79 1 93.99 89 ARG A O 1
ATOM 702 N N . ILE A 1 90 ? -3.206 -20.233 -7.487 1 92.01 90 ILE A N 1
ATOM 703 C CA . ILE A 1 90 ? -3.775 -19.102 -8.213 1 92.01 90 ILE A CA 1
ATOM 704 C C . ILE A 1 90 ? -3.972 -19.478 -9.68 1 92.01 90 ILE A C 1
ATOM 706 O O . ILE A 1 90 ? -4.967 -19.091 -10.298 1 92.01 90 ILE A O 1
ATOM 710 N N . GLN A 1 91 ? -3.04 -20.182 -10.236 1 90.82 91 GLN A N 1
ATOM 711 C CA . GLN A 1 91 ? -3.172 -20.661 -11.608 1 90.82 91 GLN A CA 1
ATOM 712 C C . GLN A 1 91 ? -4.434 -21.502 -11.779 1 90.82 91 GLN A C 1
ATOM 714 O O . GLN A 1 91 ? -5.076 -21.46 -12.83 1 90.82 91 GLN A O 1
ATOM 719 N N . ALA A 1 92 ? -4.709 -22.174 -10.744 1 91.9 92 ALA A N 1
ATOM 720 C CA . ALA A 1 92 ? -5.859 -23.072 -10.807 1 91.9 92 ALA A CA 1
ATOM 721 C C . ALA A 1 92 ? -7.167 -22.299 -10.662 1 91.9 92 ALA A C 1
ATOM 723 O O . ALA A 1 92 ? -8.242 -22.823 -10.966 1 91.9 92 ALA A O 1
ATOM 724 N N . LEU A 1 93 ? -6.948 -21.075 -10.122 1 86.28 93 LEU A N 1
ATOM 725 C CA . LEU A 1 93 ? -8.111 -20.211 -9.948 1 86.28 93 LEU A CA 1
ATOM 726 C C . LEU A 1 93 ? -8.335 -19.347 -11.184 1 86.28 93 LEU A C 1
ATOM 728 O O . LEU A 1 93 ? -7.423 -19.163 -11.993 1 86.28 93 LEU A O 1
ATOM 732 N N . ASN A 1 94 ? -9.064 -19.285 -12.105 1 82.82 94 ASN A N 1
ATOM 733 C CA . ASN A 1 94 ? -9.344 -18.431 -13.255 1 82.82 94 ASN A CA 1
ATOM 734 C C . ASN A 1 94 ? -9 -16.973 -12.966 1 82.82 94 ASN A C 1
ATOM 736 O O . ASN A 1 94 ? -9.75 -16.068 -13.337 1 82.82 94 ASN A O 1
ATOM 740 N N . VAL A 1 95 ? -7.905 -16.678 -12.202 1 87.66 95 VAL A N 1
ATOM 741 C CA . VAL A 1 95 ? -7.383 -15.337 -11.959 1 87.66 95 VAL A CA 1
ATOM 742 C C . VAL A 1 95 ? -6.309 -15.005 -12.992 1 87.66 95 VAL A C 1
ATOM 744 O O . VAL A 1 95 ? -5.4 -15.803 -13.23 1 87.66 95 VAL A O 1
ATOM 747 N N . PRO A 1 96 ? -6.412 -13.896 -13.622 1 87.82 96 PRO A N 1
ATOM 748 C CA . PRO A 1 96 ? -5.39 -13.554 -14.614 1 87.82 96 PRO A CA 1
ATOM 749 C C . PRO A 1 96 ? -4.008 -13.359 -13.994 1 87.82 96 PRO A C 1
ATOM 751 O O . PRO A 1 96 ? -3.866 -12.626 -13.012 1 87.82 96 PRO A O 1
ATOM 754 N N . LEU A 1 97 ? -2.997 -13.992 -14.59 1 89.46 97 LEU A N 1
ATOM 755 C CA . LEU A 1 97 ? -1.614 -13.866 -14.144 1 89.46 97 LEU A CA 1
ATOM 756 C C . LEU A 1 97 ? -0.887 -12.78 -14.931 1 89.46 97 LEU A C 1
ATOM 758 O O . LEU A 1 97 ? -1.083 -12.647 -16.141 1 89.46 97 LEU A O 1
ATOM 762 N N . ARG A 1 98 ? -0.167 -12.028 -14.302 1 88.62 98 ARG A N 1
ATOM 763 C CA . ARG A 1 98 ? 0.769 -11.119 -14.955 1 88.62 98 ARG A CA 1
ATOM 764 C C . ARG A 1 98 ? 2.093 -11.816 -15.25 1 88.62 98 ARG A C 1
ATOM 766 O O . ARG A 1 98 ? 2.657 -11.655 -16.334 1 88.62 98 ARG A O 1
ATOM 773 N N . ASP A 1 99 ? 2.58 -12.524 -14.246 1 91.68 99 ASP A N 1
ATOM 774 C CA . ASP A 1 99 ? 3.811 -13.294 -14.393 1 91.68 99 ASP A CA 1
ATOM 775 C C . ASP A 1 99 ? 3.509 -14.767 -14.663 1 91.68 99 ASP A C 1
ATOM 777 O O . ASP A 1 99 ? 2.599 -15.34 -14.06 1 91.68 99 ASP A O 1
ATOM 781 N N . THR A 1 100 ? 4.28 -15.391 -15.504 1 92.54 100 THR A N 1
ATOM 782 C CA . THR A 1 100 ? 4.115 -16.811 -15.795 1 92.54 100 THR A CA 1
ATOM 783 C C . THR A 1 100 ? 5.183 -17.637 -15.083 1 92.54 100 THR A C 1
ATOM 785 O O . THR A 1 100 ? 5.238 -18.858 -15.238 1 92.54 100 THR A O 1
ATOM 788 N N . GLU A 1 101 ? 6.025 -16.951 -14.394 1 95.94 101 GLU A N 1
ATOM 789 C CA . GLU A 1 101 ? 7.061 -17.604 -13.599 1 95.94 101 GLU A CA 1
ATOM 790 C C . GLU A 1 101 ? 7.301 -16.861 -12.287 1 95.94 101 GLU A C 1
ATOM 792 O O . GLU A 1 101 ? 6.941 -15.689 -12.157 1 95.94 101 GLU A O 1
ATOM 797 N N . ILE A 1 102 ? 7.915 -17.612 -11.402 1 96.38 102 ILE A N 1
ATOM 798 C CA . ILE A 1 102 ? 8.315 -17.02 -10.131 1 96.38 102 ILE A CA 1
ATOM 799 C C . ILE A 1 102 ? 9.678 -16.348 -10.281 1 96.38 102 ILE A C 1
ATOM 801 O O . ILE A 1 102 ? 10.607 -16.933 -10.842 1 96.38 102 ILE A O 1
ATOM 805 N N . THR A 1 103 ? 9.782 -15.128 -9.799 1 96.8 103 THR A N 1
ATOM 806 C CA . THR A 1 103 ? 11.04 -14.39 -9.806 1 96.8 103 THR A CA 1
ATOM 807 C C . THR A 1 103 ? 11.765 -14.543 -8.472 1 96.8 103 THR A C 1
ATOM 809 O O . THR A 1 103 ? 11.141 -14.485 -7.41 1 96.8 103 THR A O 1
ATOM 812 N N . THR A 1 104 ? 13.04 -14.699 -8.529 1 95.74 104 THR A N 1
ATOM 813 C CA . THR A 1 104 ? 13.884 -14.729 -7.34 1 95.74 104 THR A CA 1
ATOM 814 C C . THR A 1 104 ? 14.767 -13.486 -7.272 1 95.74 104 THR A C 1
ATOM 816 O O . THR A 1 104 ? 15.448 -13.148 -8.243 1 95.74 104 THR A O 1
ATOM 819 N N . LEU A 1 105 ? 14.743 -12.84 -6.147 1 94.65 105 LEU A N 1
ATOM 820 C CA . LEU A 1 105 ? 15.609 -11.688 -5.923 1 94.65 105 LEU A CA 1
ATOM 821 C C . LEU A 1 105 ? 16.991 -12.13 -5.455 1 94.65 105 LEU A C 1
ATOM 823 O O . LEU A 1 105 ? 17.164 -13.262 -4.999 1 94.65 105 LEU A O 1
ATOM 827 N N . PRO A 1 106 ? 17.938 -11.204 -5.522 1 91.88 106 PRO A N 1
ATOM 828 C CA . PRO A 1 106 ? 19.299 -11.563 -5.117 1 91.88 106 PRO A CA 1
ATOM 829 C C . PRO A 1 106 ? 19.387 -11.981 -3.651 1 91.88 106 PRO A C 1
ATOM 831 O O . PRO A 1 106 ? 20.257 -12.775 -3.283 1 91.88 106 PRO A O 1
ATOM 834 N N . ASN A 1 107 ? 18.534 -11.525 -2.839 1 91.85 107 ASN A N 1
ATOM 835 C CA . ASN A 1 107 ? 18.587 -11.857 -1.42 1 91.85 107 ASN A CA 1
ATOM 836 C C . ASN A 1 107 ? 17.898 -13.188 -1.13 1 91.85 107 ASN A C 1
ATOM 838 O O . ASN A 1 107 ? 17.851 -13.629 0.02 1 91.85 107 ASN A O 1
ATOM 842 N N . GLY A 1 108 ? 17.22 -13.777 -2.134 1 93.62 108 GLY A N 1
ATOM 843 C CA . GLY A 1 108 ? 16.587 -15.076 -1.977 1 93.62 108 GLY A CA 1
ATOM 844 C C . GLY A 1 108 ? 15.076 -14.995 -1.865 1 93.62 108 GLY A C 1
ATOM 845 O O . GLY A 1 108 ? 14.391 -16.019 -1.889 1 93.62 108 GLY A O 1
ATOM 846 N N . ALA A 1 109 ? 14.577 -13.817 -1.719 1 95.78 109 ALA A N 1
ATOM 847 C CA . ALA A 1 109 ? 13.123 -13.671 -1.727 1 95.78 109 ALA A CA 1
ATOM 848 C C . ALA A 1 109 ? 12.545 -14.027 -3.094 1 95.78 109 ALA A C 1
ATOM 850 O O . ALA A 1 109 ? 13.207 -13.855 -4.12 1 95.78 109 ALA A O 1
ATOM 851 N N . ARG A 1 110 ? 11.302 -14.516 -3.125 1 96.71 110 ARG A N 1
ATOM 852 C CA . ARG A 1 110 ? 10.637 -14.963 -4.344 1 96.71 110 ARG A CA 1
ATOM 853 C C . ARG A 1 110 ? 9.221 -14.403 -4.433 1 96.71 110 ARG A C 1
ATOM 855 O O . ARG A 1 110 ? 8.544 -14.251 -3.415 1 96.71 110 ARG A O 1
ATOM 862 N N . TYR A 1 111 ? 8.922 -14.124 -5.685 1 96.49 111 TYR A N 1
ATOM 863 C CA . TYR A 1 111 ? 7.591 -13.541 -5.819 1 96.49 111 TYR A CA 1
ATOM 864 C C . TYR A 1 111 ? 7.042 -13.753 -7.225 1 96.49 111 TYR A C 1
ATOM 866 O O . TYR A 1 111 ? 7.783 -14.122 -8.139 1 96.49 111 TYR A O 1
ATOM 874 N N . PHE A 1 112 ? 5.696 -13.543 -7.418 1 95.08 112 PHE A N 1
ATOM 875 C CA . PHE A 1 112 ? 5.045 -13.373 -8.711 1 95.08 112 PHE A CA 1
ATOM 876 C C . PHE A 1 112 ? 3.894 -12.379 -8.611 1 95.08 112 PHE A C 1
ATOM 878 O O . PHE A 1 112 ? 3.331 -12.179 -7.533 1 95.08 112 PHE A O 1
ATOM 885 N N . PHE A 1 113 ? 3.562 -11.803 -9.782 1 94.16 113 PHE A N 1
ATOM 886 C CA . PHE A 1 113 ? 2.469 -10.84 -9.853 1 94.16 113 PHE A CA 1
ATOM 887 C C . PHE A 1 113 ? 1.243 -11.461 -10.513 1 94.16 113 PHE A C 1
ATOM 889 O O . PHE A 1 113 ? 1.371 -12.306 -11.401 1 94.16 113 PHE A O 1
ATOM 896 N N . PHE A 1 114 ? 0.075 -10.976 -10.077 1 91.79 114 PHE A N 1
ATOM 897 C CA . PHE A 1 114 ? -1.211 -11.304 -10.679 1 91.79 114 PHE A CA 1
ATOM 898 C C . PHE A 1 114 ? -2.183 -10.137 -10.551 1 91.79 114 PHE A C 1
ATOM 900 O O . PHE A 1 114 ? -1.856 -9.114 -9.946 1 91.79 114 PHE A O 1
ATOM 907 N N . TYR A 1 115 ? -3.324 -10.261 -11.166 1 90.27 115 TYR A N 1
ATOM 908 C CA . TYR A 1 115 ? -4.257 -9.14 -11.205 1 90.27 115 TYR A CA 1
ATOM 909 C C . TYR A 1 115 ? -5.389 -9.337 -10.204 1 90.27 115 TYR A C 1
ATOM 911 O O . TYR A 1 115 ? -5.894 -10.45 -10.039 1 90.27 115 TYR A O 1
ATOM 919 N N . GLY A 1 116 ? -5.766 -8.248 -9.558 1 89.66 116 GLY A N 1
ATOM 920 C CA . GLY A 1 116 ? -7.017 -8.237 -8.818 1 89.66 116 GLY A CA 1
ATOM 921 C C . GLY A 1 116 ? -8.234 -8.055 -9.705 1 89.66 116 GLY A C 1
ATOM 922 O O . GLY A 1 116 ? -8.113 -8.007 -10.931 1 89.66 116 GLY A O 1
ATOM 923 N N . PRO A 1 117 ? -9.379 -7.921 -9.106 1 88.52 117 PRO A N 1
ATOM 924 C CA . PRO A 1 117 ? -10.641 -7.868 -9.849 1 88.52 117 PRO A CA 1
ATOM 925 C C . PRO A 1 117 ? -10.723 -6.668 -10.789 1 88.52 117 PRO A C 1
ATOM 927 O O . PRO A 1 117 ? -11.4 -6.731 -11.819 1 88.52 117 PRO A O 1
ATOM 930 N N . ASP A 1 118 ? -10.114 -5.598 -10.427 1 86.57 118 ASP A N 1
ATOM 931 C CA . ASP A 1 118 ? -10.232 -4.384 -11.229 1 86.57 118 ASP A CA 1
ATOM 932 C C . ASP A 1 118 ? -8.928 -4.083 -11.964 1 86.57 118 ASP A C 1
ATOM 934 O O . ASP A 1 118 ? -8.717 -2.961 -12.431 1 86.57 118 ASP A O 1
ATOM 938 N N . GLY A 1 119 ? -8.009 -5.059 -11.946 1 85.59 119 GLY A N 1
ATOM 939 C CA . GLY A 1 119 ? -6.806 -4.923 -12.752 1 85.59 119 GLY A CA 1
ATOM 940 C C . GLY A 1 119 ? -5.61 -4.429 -11.96 1 85.59 119 GLY A C 1
ATOM 941 O O . GLY A 1 119 ? -4.538 -4.2 -12.524 1 85.59 119 GLY A O 1
ATOM 942 N N . GLU A 1 120 ? -5.737 -4.163 -10.683 1 86.57 120 GLU A N 1
ATOM 943 C CA . GLU A 1 120 ? -4.607 -3.748 -9.858 1 86.57 120 GLU A CA 1
ATOM 944 C C . GLU A 1 120 ? -3.577 -4.866 -9.729 1 86.57 120 GLU A C 1
ATOM 946 O O . GLU A 1 120 ? -3.927 -6.047 -9.772 1 86.57 120 GLU A O 1
ATOM 951 N N . PHE A 1 121 ? -2.312 -4.5 -9.54 1 88.63 121 PHE A N 1
ATOM 952 C CA . PHE A 1 121 ? -1.222 -5.461 -9.414 1 88.63 121 PHE A CA 1
ATOM 953 C C . PHE A 1 121 ? -1.088 -5.943 -7.975 1 88.63 121 PHE A C 1
ATOM 955 O O . PHE A 1 121 ? -0.974 -5.135 -7.052 1 88.63 121 PHE A O 1
ATOM 962 N N . LEU A 1 122 ? -1.165 -7.18 -7.905 1 92.49 122 LEU A N 1
ATOM 963 C CA . LEU A 1 122 ? -0.971 -7.855 -6.626 1 92.49 122 LEU A CA 1
ATOM 964 C C . LEU A 1 122 ? 0.232 -8.791 -6.683 1 92.49 122 LEU A C 1
ATOM 966 O O . LEU A 1 122 ? 0.531 -9.362 -7.734 1 92.49 122 LEU A O 1
ATOM 970 N N . GLU A 1 123 ? 0.871 -8.919 -5.575 1 94.88 123 GLU A N 1
ATOM 971 C CA . GLU A 1 123 ? 2.081 -9.729 -5.49 1 94.88 123 GLU A CA 1
ATOM 972 C C . GLU A 1 123 ? 2 -10.722 -4.334 1 94.88 123 GLU A C 1
ATOM 974 O O . GLU A 1 123 ? 1.627 -10.355 -3.218 1 94.88 123 GLU A O 1
ATOM 979 N N . MET A 1 124 ? 2.235 -11.988 -4.593 1 96.29 124 MET A N 1
ATOM 980 C CA . MET A 1 124 ? 2.585 -12.932 -3.536 1 96.29 124 MET A CA 1
ATOM 981 C C . MET A 1 124 ? 4.095 -12.976 -3.324 1 96.29 124 MET A C 1
ATOM 983 O O . MET A 1 124 ? 4.853 -13.198 -4.269 1 96.29 124 MET A O 1
ATOM 987 N N . PHE A 1 125 ? 4.491 -12.77 -2.069 1 96.65 125 PHE A N 1
ATOM 988 C CA . PHE A 1 125 ? 5.9 -12.575 -1.749 1 96.65 125 PHE A CA 1
ATOM 989 C C . PHE A 1 125 ? 6.342 -13.532 -0.648 1 96.65 125 PHE A C 1
ATOM 991 O O . PHE A 1 125 ? 5.753 -13.557 0.434 1 96.65 125 PHE A O 1
ATOM 998 N N . GLN A 1 126 ? 7.334 -14.322 -0.864 1 96.28 126 GLN A N 1
ATOM 999 C CA . GLN A 1 126 ? 7.991 -15.165 0.13 1 96.28 126 GLN A CA 1
ATOM 1000 C C . GLN A 1 126 ? 9.352 -14.594 0.521 1 96.28 126 GLN A C 1
ATOM 1002 O O . GLN A 1 126 ? 10.3 -14.641 -0.265 1 96.28 126 GLN A O 1
ATOM 1007 N N . PRO A 1 127 ? 9.421 -14.066 1.748 1 93.99 127 PRO A N 1
ATOM 1008 C CA . PRO A 1 127 ? 10.722 -13.538 2.163 1 93.99 127 PRO A CA 1
ATOM 1009 C C . PRO A 1 127 ? 11.827 -14.591 2.122 1 93.99 127 PRO A C 1
ATOM 1011 O O . PRO A 1 127 ? 11.544 -15.791 2.176 1 93.99 127 PRO A O 1
ATOM 1014 N N . ALA A 1 128 ? 13.029 -14.02 1.98 1 90.79 128 ALA A N 1
ATOM 1015 C CA . ALA A 1 128 ? 14.188 -14.908 2.032 1 90.79 128 ALA A CA 1
ATOM 1016 C C . ALA A 1 128 ? 14.232 -15.676 3.349 1 90.79 128 ALA A C 1
ATOM 1018 O O . ALA A 1 128 ? 13.796 -15.169 4.386 1 90.79 128 ALA A O 1
ATOM 1019 N N . PRO A 1 129 ? 14.664 -16.961 3.197 1 79.32 129 PRO A N 1
ATOM 1020 C CA . PRO A 1 129 ? 14.817 -17.715 4.444 1 79.32 129 PRO A CA 1
ATOM 1021 C C . PRO A 1 129 ? 15.775 -17.045 5.425 1 79.32 129 PRO A C 1
ATOM 1023 O O . PRO A 1 129 ? 16.769 -16.442 5.01 1 79.32 129 PRO A O 1
ATOM 1026 N N . GLN A 1 130 ? 15.262 -16.563 6.615 1 69.78 130 GLN A N 1
ATOM 1027 C CA . GLN A 1 130 ? 16.169 -16.004 7.612 1 69.78 130 GLN A CA 1
ATOM 1028 C C . GLN A 1 130 ? 17.233 -17.02 8.019 1 69.78 130 GLN A C 1
ATOM 1030 O O . GLN A 1 130 ? 16.938 -18.207 8.171 1 69.78 130 GLN A O 1
ATOM 1035 N N . PRO A 1 131 ? 18.531 -16.58 7.983 1 61.13 131 PRO A N 1
ATOM 1036 C CA . PRO A 1 131 ? 19.553 -17.522 8.444 1 61.13 131 PRO A CA 1
ATOM 1037 C C . PRO A 1 131 ? 19.226 -18.126 9.808 1 61.13 131 PRO A C 1
ATOM 1039 O O . PRO A 1 131 ? 18.59 -17.474 10.64 1 61.13 131 PRO A O 1
ATOM 1042 N N . THR A 1 132 ? 18.79 -19.452 9.89 1 46.42 132 THR A N 1
ATOM 1043 C CA . THR A 1 132 ? 18.697 -20.124 11.181 1 46.42 132 THR A CA 1
ATOM 1044 C C . THR A 1 132 ? 19.853 -19.715 12.089 1 46.42 132 THR A C 1
ATOM 1046 O O . THR A 1 132 ? 21.02 -19.901 11.738 1 46.42 132 THR A O 1
ATOM 1049 N N . VAL A 1 133 ? 19.695 -18.831 13.018 1 34.68 133 VAL A N 1
ATOM 1050 C CA . VAL A 1 133 ? 20.723 -18.724 14.048 1 34.68 133 VAL A CA 1
ATOM 1051 C C . VAL A 1 133 ? 20.744 -19.996 14.892 1 34.68 133 VAL A C 1
ATOM 1053 O O . VAL A 1 133 ? 19.703 -20.622 15.108 1 34.68 133 VAL A O 1
ATOM 1056 N N . MET B 1 1 ? -3.4 -21.795 1.438 1 59.53 1 MET B N 1
ATOM 1057 C CA . MET B 1 1 ? -2.413 -21.189 2.327 1 59.53 1 MET B CA 1
ATOM 1058 C C . MET B 1 1 ? -2.653 -19.689 2.465 1 59.53 1 MET B C 1
ATOM 1060 O O . MET B 1 1 ? -2.92 -19.006 1.475 1 59.53 1 MET B O 1
ATOM 1064 N N . ALA B 1 2 ? -2.809 -19.199 3.75 1 69.54 2 ALA B N 1
ATOM 1065 C CA . ALA B 1 2 ? -3.358 -17.903 4.142 1 69.54 2 ALA B CA 1
ATOM 1066 C C . ALA B 1 2 ? -2.279 -16.824 4.129 1 69.54 2 ALA B C 1
ATOM 1068 O O . ALA B 1 2 ? -1.105 -17.108 4.376 1 69.54 2 ALA B O 1
ATOM 1069 N N . VAL B 1 3 ? -2.44 -15.789 3.356 1 89 3 VAL B N 1
ATOM 1070 C CA . VAL B 1 3 ? -1.643 -14.575 3.497 1 89 3 VAL B CA 1
ATOM 1071 C C . VAL B 1 3 ? -1.473 -14.236 4.976 1 89 3 VAL B C 1
ATOM 1073 O O . VAL B 1 3 ? -2.438 -14.275 5.743 1 89 3 VAL B O 1
ATOM 1076 N N . ARG B 1 4 ? -0.27 -14.038 5.325 1 89.1 4 ARG B N 1
ATOM 1077 C CA . ARG B 1 4 ? 0.042 -13.738 6.719 1 89.1 4 ARG B CA 1
ATOM 1078 C C . ARG B 1 4 ? -0.2 -12.264 7.029 1 89.1 4 ARG B C 1
ATOM 1080 O O . ARG B 1 4 ? -0.79 -11.93 8.058 1 89.1 4 ARG B O 1
ATOM 1087 N N . LYS B 1 5 ? 0.256 -11.419 6.187 1 91.43 5 LYS B N 1
ATOM 1088 C CA . LYS B 1 5 ? 0.196 -9.972 6.369 1 91.43 5 LYS B CA 1
ATOM 1089 C C . LYS B 1 5 ? 0.395 -9.242 5.044 1 91.43 5 LYS B C 1
ATOM 1091 O O . LYS B 1 5 ? 0.774 -9.853 4.043 1 91.43 5 LYS B O 1
ATOM 1096 N N . LEU B 1 6 ? 0.063 -8.004 5.015 1 93.42 6 LEU B N 1
ATOM 1097 C CA . LEU B 1 6 ? 0.587 -7.131 3.97 1 93.42 6 LEU B CA 1
ATOM 1098 C C . LEU B 1 6 ? 2.1 -6.985 4.091 1 93.42 6 LEU B C 1
ATOM 1100 O O . LEU B 1 6 ? 2.614 -6.67 5.167 1 93.42 6 LEU B O 1
ATOM 1104 N N . GLU B 1 7 ? 2.782 -7.359 3.059 1 93.66 7 GLU B N 1
ATOM 1105 C CA . GLU B 1 7 ? 4.241 -7.385 3.06 1 93.66 7 GLU B CA 1
ATOM 1106 C C . GLU B 1 7 ? 4.818 -6.006 2.756 1 93.66 7 GLU B C 1
ATOM 1108 O O . GLU B 1 7 ? 5.609 -5.472 3.538 1 93.66 7 GLU B O 1
ATOM 1113 N N . HIS B 1 8 ? 4.553 -5.475 1.646 1 95.46 8 HIS B N 1
ATOM 1114 C CA . HIS B 1 8 ? 4.989 -4.137 1.261 1 95.46 8 HIS B CA 1
ATOM 1115 C C . HIS B 1 8 ? 4.079 -3.549 0.188 1 95.46 8 HIS B C 1
ATOM 1117 O O . HIS B 1 8 ? 3.255 -4.26 -0.392 1 95.46 8 HIS B O 1
ATOM 1123 N N . VAL B 1 9 ? 4.164 -2.263 -0.021 1 95.4 9 VAL B N 1
ATOM 1124 C CA . VAL B 1 9 ? 3.552 -1.536 -1.129 1 95.4 9 VAL B CA 1
ATOM 1125 C C . VAL B 1 9 ? 4.639 -0.962 -2.034 1 95.4 9 VAL B C 1
ATOM 1127 O O . VAL B 1 9 ? 5.583 -0.328 -1.557 1 95.4 9 VAL B O 1
ATOM 1130 N N . GLY B 1 10 ? 4.503 -1.249 -3.278 1 93.18 10 GLY B N 1
ATOM 1131 C CA . GLY B 1 10 ? 5.458 -0.725 -4.242 1 93.18 10 GLY B CA 1
ATOM 1132 C C . GLY B 1 10 ? 5.089 0.652 -4.76 1 93.18 10 GLY B C 1
ATOM 1133 O O . GLY B 1 10 ? 3.97 0.864 -5.233 1 93.18 10 GLY B O 1
ATOM 1134 N N . LEU B 1 11 ? 5.966 1.535 -4.715 1 90.99 11 LEU B N 1
ATOM 1135 C CA . LEU B 1 11 ? 5.81 2.902 -5.2 1 90.99 11 LEU B CA 1
ATOM 1136 C C . LEU B 1 11 ? 6.876 3.235 -6.238 1 90.99 11 LEU B C 1
ATOM 1138 O O . LEU B 1 11 ? 8.072 3.208 -5.937 1 90.99 11 LEU B O 1
ATOM 1142 N N . MET B 1 12 ? 6.446 3.548 -7.431 1 89.72 12 MET B N 1
ATOM 1143 C CA . MET B 1 12 ? 7.394 3.956 -8.463 1 89.72 12 MET B CA 1
ATOM 1144 C C . MET B 1 12 ? 7.885 5.379 -8.22 1 89.72 12 MET B C 1
ATOM 1146 O O . MET B 1 12 ? 7.085 6.279 -7.954 1 89.72 12 MET B O 1
ATOM 1150 N N . VAL B 1 13 ? 9.17 5.548 -8.33 1 89.93 13 VAL B N 1
ATOM 1151 C CA . VAL B 1 13 ? 9.754 6.864 -8.096 1 89.93 13 VAL B CA 1
ATOM 1152 C C . VAL B 1 13 ? 10.743 7.197 -9.21 1 89.93 13 VAL B C 1
ATOM 1154 O O . VAL B 1 13 ? 11.331 6.298 -9.817 1 89.93 13 VAL B O 1
ATOM 1157 N N . ARG B 1 14 ? 10.974 8.476 -9.486 1 89.1 14 ARG B N 1
ATOM 1158 C CA . ARG B 1 14 ? 11.899 8.946 -10.513 1 89.1 14 ARG B CA 1
ATOM 1159 C C . ARG B 1 14 ? 13.337 8.924 -10.007 1 89.1 14 ARG B C 1
ATOM 1161 O O . ARG B 1 14 ? 14.27 8.699 -10.781 1 89.1 14 ARG B O 1
ATOM 1168 N N . ASN B 1 15 ? 13.507 9.263 -8.696 1 92.43 15 ASN B N 1
ATOM 1169 C CA . ASN B 1 15 ? 14.806 9.354 -8.039 1 92.43 15 ASN B CA 1
ATOM 1170 C C . ASN B 1 15 ? 14.764 8.768 -6.631 1 92.43 15 ASN B C 1
ATOM 1172 O O . ASN B 1 15 ? 14.156 9.349 -5.73 1 92.43 15 ASN B O 1
ATOM 1176 N N . ILE B 1 16 ? 15.475 7.723 -6.434 1 94.91 16 ILE B N 1
ATOM 1177 C CA . ILE B 1 16 ? 15.344 6.943 -5.208 1 94.91 16 ILE B CA 1
ATOM 1178 C C . ILE B 1 16 ? 15.952 7.713 -4.038 1 94.91 16 ILE B C 1
ATOM 1180 O O . ILE B 1 16 ? 15.439 7.66 -2.918 1 94.91 16 ILE B O 1
ATOM 1184 N N . GLU B 1 17 ? 17.089 8.409 -4.24 1 96.17 17 GLU B N 1
ATOM 1185 C CA . GLU B 1 17 ? 17.715 9.164 -3.159 1 96.17 17 GLU B CA 1
ATOM 1186 C C . GLU B 1 17 ? 16.806 10.289 -2.674 1 96.17 17 GLU B C 1
ATOM 1188 O O . GLU B 1 17 ? 16.66 10.501 -1.468 1 96.17 17 GLU B O 1
ATOM 1193 N N . LYS B 1 18 ? 16.252 10.959 -3.623 1 95.17 18 LYS B N 1
ATOM 1194 C CA . LYS B 1 18 ? 15.318 12.028 -3.28 1 95.17 18 LYS B CA 1
ATOM 1195 C C . LYS B 1 18 ? 14.119 11.484 -2.509 1 95.17 18 LYS B C 1
ATOM 1197 O O . LYS B 1 18 ? 13.681 12.086 -1.526 1 95.17 18 LYS B O 1
ATOM 1202 N N . SER B 1 19 ? 13.58 10.404 -2.965 1 95.44 19 SER B N 1
ATOM 1203 C CA . SER B 1 19 ? 12.42 9.812 -2.307 1 95.44 19 SER B CA 1
ATOM 1204 C C . SER B 1 19 ? 12.778 9.293 -0.918 1 95.44 19 SER B C 1
ATOM 1206 O O . SER B 1 19 ? 12.021 9.485 0.036 1 95.44 19 SER B O 1
ATOM 1208 N N . VAL B 1 20 ? 13.926 8.613 -0.792 1 96.3 20 VAL B N 1
ATOM 1209 C CA . VAL B 1 20 ? 14.347 8.14 0.522 1 96.3 20 VAL B CA 1
ATOM 1210 C C . VAL B 1 20 ? 14.439 9.317 1.491 1 96.3 20 VAL B C 1
ATOM 1212 O O . VAL B 1 20 ? 13.974 9.23 2.63 1 96.3 20 VAL B O 1
ATOM 1215 N N . THR B 1 21 ? 15.007 10.398 1.063 1 95.71 21 THR B N 1
ATOM 1216 C CA . THR B 1 21 ? 15.133 11.587 1.898 1 95.71 21 THR B CA 1
ATOM 1217 C C . THR B 1 21 ? 13.759 12.103 2.316 1 95.71 21 THR B C 1
ATOM 1219 O O . THR B 1 21 ? 13.527 12.383 3.493 1 95.71 21 THR B O 1
ATOM 1222 N N . PHE B 1 22 ? 12.894 12.152 1.41 1 95.18 22 PHE B N 1
ATOM 1223 C CA . PHE B 1 22 ? 11.548 12.64 1.69 1 95.18 22 PHE B CA 1
ATOM 1224 C C . PHE B 1 22 ? 10.85 11.748 2.709 1 95.18 22 PHE B C 1
ATOM 1226 O O . PHE B 1 22 ? 10.305 12.238 3.701 1 95.18 22 PHE B O 1
ATOM 1233 N N . TYR B 1 23 ? 10.852 10.482 2.512 1 95.97 23 TYR B N 1
ATOM 1234 C CA . TYR B 1 23 ? 10.078 9.566 3.342 1 95.97 23 TYR B CA 1
ATOM 1235 C C . TYR B 1 23 ? 10.711 9.41 4.719 1 95.97 23 TYR B C 1
ATOM 1237 O O . TYR B 1 23 ? 10.02 9.117 5.698 1 95.97 23 TYR B O 1
ATOM 1245 N N . THR B 1 24 ? 12.039 9.633 4.834 1 94.65 24 THR B N 1
ATOM 1246 C CA . THR B 1 24 ? 12.671 9.575 6.147 1 94.65 24 THR B CA 1
ATOM 1247 C C . THR B 1 24 ? 12.504 10.899 6.887 1 94.65 24 THR B C 1
ATOM 1249 O O . THR B 1 24 ? 12.179 10.915 8.076 1 94.65 24 THR B O 1
ATOM 1252 N N . GLU B 1 25 ? 12.583 12.021 6.188 1 92.88 25 GLU B N 1
ATOM 1253 C CA . GLU B 1 25 ? 12.648 13.314 6.863 1 92.88 25 GLU B CA 1
ATOM 1254 C C . GLU B 1 25 ? 11.263 13.942 6.988 1 92.88 25 GLU B C 1
ATOM 1256 O O . GLU B 1 25 ? 10.979 14.645 7.96 1 92.88 25 GLU B O 1
ATOM 1261 N N . VAL B 1 26 ? 10.435 13.769 5.994 1 92.54 26 VAL B N 1
ATOM 1262 C CA . VAL B 1 26 ? 9.124 14.41 5.987 1 92.54 26 VAL B CA 1
ATOM 1263 C C . VAL B 1 26 ? 8.081 13.462 6.576 1 92.54 26 VAL B C 1
ATOM 1265 O O . VAL B 1 26 ? 7.297 13.853 7.443 1 92.54 26 VAL B O 1
ATOM 1268 N N . VAL B 1 27 ? 8.064 12.208 6.16 1 93.34 27 VAL B N 1
ATOM 1269 C CA . VAL B 1 27 ? 7.059 11.258 6.622 1 93.34 27 VAL B CA 1
ATOM 1270 C C . VAL B 1 27 ? 7.496 10.649 7.953 1 93.34 27 VAL B C 1
ATOM 1272 O O . VAL B 1 27 ? 6.662 10.363 8.816 1 93.34 27 VAL B O 1
ATOM 1275 N N . GLY B 1 28 ? 8.843 10.437 8.117 1 92.44 28 GLY B N 1
ATOM 1276 C CA . GLY B 1 28 ? 9.353 9.914 9.374 1 92.44 28 GLY B CA 1
ATOM 1277 C C . GLY B 1 28 ? 9.545 8.409 9.359 1 92.44 28 GLY B C 1
ATOM 1278 O O . GLY B 1 28 ? 9.605 7.776 10.415 1 92.44 28 GLY B O 1
ATOM 1279 N N . LEU B 1 29 ? 9.639 7.766 8.191 1 94.67 29 LEU B N 1
ATOM 1280 C CA . LEU B 1 29 ? 9.953 6.344 8.108 1 94.67 29 LEU B CA 1
ATOM 1281 C C . LEU B 1 29 ? 11.44 6.101 8.344 1 94.67 29 LEU B C 1
ATOM 1283 O O . LEU B 1 29 ? 12.239 7.04 8.315 1 94.67 29 LEU B O 1
ATOM 1287 N N . VAL B 1 30 ? 11.758 4.801 8.597 1 94.48 30 VAL B N 1
ATOM 1288 C CA . VAL B 1 30 ? 13.139 4.387 8.816 1 94.48 30 VAL B CA 1
ATOM 1289 C C . VAL B 1 30 ? 13.638 3.592 7.611 1 94.48 30 VAL B C 1
ATOM 1291 O O . VAL B 1 30 ? 12.992 2.633 7.182 1 94.48 30 VAL B O 1
ATOM 1294 N N . TYR B 1 31 ? 14.774 4.019 7.1 1 95.28 31 TYR B N 1
ATOM 1295 C CA . TYR B 1 31 ? 15.421 3.283 6.019 1 95.28 31 TYR B CA 1
ATOM 1296 C C . TYR B 1 31 ? 15.893 1.915 6.497 1 95.28 31 TYR B C 1
ATOM 1298 O O . TYR B 1 31 ? 16.581 1.81 7.514 1 95.28 31 TYR B O 1
ATOM 1306 N N . GLN B 1 32 ? 15.538 0.888 5.72 1 94.88 32 GLN B N 1
ATOM 1307 C CA . GLN B 1 32 ? 15.924 -0.464 6.108 1 94.88 32 GLN B CA 1
ATOM 1308 C C . GLN B 1 32 ? 17.112 -0.955 5.286 1 94.88 32 GLN B C 1
ATOM 1310 O O . GLN B 1 32 ? 18.162 -1.287 5.84 1 94.88 32 GLN B O 1
ATOM 1315 N N . TYR B 1 33 ? 16.942 -1.084 4.007 1 94.58 33 TYR B N 1
ATOM 1316 C CA . TYR B 1 33 ? 17.972 -1.534 3.078 1 94.58 33 TYR B CA 1
ATOM 1317 C C . TYR B 1 33 ? 17.576 -1.233 1.637 1 94.58 33 TYR B C 1
ATOM 1319 O O . TYR B 1 33 ? 16.456 -0.789 1.374 1 94.58 33 TYR B O 1
ATOM 1327 N N . ALA B 1 34 ? 18.586 -1.368 0.778 1 95.26 34 ALA B N 1
ATOM 1328 C CA . ALA B 1 34 ? 18.368 -1.278 -0.664 1 95.26 34 ALA B CA 1
ATOM 1329 C C . ALA B 1 34 ? 19.052 -2.429 -1.395 1 95.26 34 ALA B C 1
ATOM 1331 O O . ALA B 1 34 ? 19.955 -3.069 -0.852 1 95.26 34 ALA B O 1
ATOM 1332 N N . LEU B 1 35 ? 18.523 -2.734 -2.521 1 94.59 35 LEU B N 1
ATOM 1333 C CA . LEU B 1 35 ? 19.166 -3.722 -3.381 1 94.59 35 LEU B CA 1
ATOM 1334 C C . LEU B 1 35 ? 18.852 -3.452 -4.849 1 94.59 35 LEU B C 1
ATOM 1336 O O . LEU B 1 35 ? 17.914 -2.715 -5.162 1 94.59 35 LEU B O 1
ATOM 1340 N N . THR B 1 36 ? 19.72 -3.972 -5.696 1 94.43 36 THR B N 1
ATOM 1341 C CA . THR B 1 36 ? 19.44 -3.986 -7.127 1 94.43 36 THR B CA 1
ATOM 1342 C C . THR B 1 36 ? 18.688 -5.254 -7.519 1 94.43 36 THR B C 1
ATOM 1344 O O . THR B 1 36 ? 19.072 -6.357 -7.124 1 94.43 36 THR B O 1
ATOM 1347 N N . HIS B 1 37 ? 17.635 -5.053 -8.257 1 94.71 37 HIS B N 1
ATOM 1348 C CA . HIS B 1 37 ? 16.846 -6.186 -8.726 1 94.71 37 HIS B CA 1
ATOM 1349 C C . HIS B 1 37 ? 17.69 -7.135 -9.57 1 94.71 37 HIS B C 1
ATOM 1351 O O . HIS B 1 37 ? 18.696 -6.725 -10.153 1 94.71 37 HIS B O 1
ATOM 1357 N N . THR B 1 38 ? 17.22 -8.353 -9.675 1 92.08 38 THR B N 1
ATOM 1358 C CA . THR B 1 38 ? 17.919 -9.392 -10.425 1 92.08 38 THR B CA 1
ATOM 1359 C C . THR B 1 38 ? 18.085 -8.985 -11.886 1 92.08 38 THR B C 1
ATOM 1361 O O . THR B 1 38 ? 19.029 -9.415 -12.552 1 92.08 38 THR B O 1
ATOM 1364 N N . ASN B 1 39 ? 17.282 -8.089 -12.413 1 91.33 39 ASN B N 1
ATOM 1365 C CA . ASN B 1 39 ? 17.372 -7.658 -13.804 1 91.33 39 ASN B CA 1
ATOM 1366 C C . ASN B 1 39 ? 18.527 -6.683 -14.015 1 91.33 39 ASN B C 1
ATOM 1368 O O . ASN B 1 39 ? 18.833 -6.312 -15.15 1 91.33 39 ASN B O 1
ATOM 1372 N N . GLY B 1 40 ? 19.091 -6.09 -12.945 1 91.3 40 GLY B N 1
ATOM 1373 C CA . GLY B 1 40 ? 20.279 -5.252 -12.993 1 91.3 40 GLY B CA 1
ATOM 1374 C C . GLY B 1 40 ? 19.971 -3.797 -13.29 1 91.3 40 GLY B C 1
ATOM 1375 O O . GLY B 1 40 ? 20.878 -2.966 -13.355 1 91.3 40 GLY B O 1
ATOM 1376 N N . VAL B 1 41 ? 18.707 -3.443 -13.462 1 90.18 41 VAL B N 1
ATOM 1377 C CA . VAL B 1 41 ? 18.314 -2.107 -13.898 1 90.18 41 VAL B CA 1
ATOM 1378 C C . VAL B 1 41 ? 17.508 -1.42 -12.798 1 90.18 41 VAL B C 1
ATOM 1380 O O . VAL B 1 41 ? 17.801 -0.282 -12.423 1 90.18 41 VAL B O 1
ATOM 1383 N N . ILE B 1 42 ? 16.628 -2.199 -12.238 1 92.66 42 ILE B N 1
ATOM 1384 C CA . ILE B 1 42 ? 15.714 -1.651 -11.241 1 92.66 42 ILE B CA 1
ATOM 1385 C C . ILE B 1 42 ? 16.402 -1.611 -9.878 1 92.66 42 ILE B C 1
ATOM 1387 O O . ILE B 1 42 ? 17.036 -2.585 -9.467 1 92.66 42 ILE B O 1
ATOM 1391 N N . ARG B 1 43 ? 16.348 -0.481 -9.195 1 95.26 43 ARG B N 1
ATOM 1392 C CA . ARG B 1 43 ? 16.793 -0.339 -7.813 1 95.26 43 ARG B CA 1
ATOM 1393 C C . ARG B 1 43 ? 15.606 -0.303 -6.856 1 95.26 43 ARG B C 1
ATOM 1395 O O . ARG B 1 43 ? 14.586 0.326 -7.147 1 95.26 43 ARG B O 1
ATOM 1402 N N . LEU B 1 44 ? 15.806 -0.95 -5.751 1 96.34 44 LEU B N 1
ATOM 1403 C CA . LEU B 1 44 ? 14.774 -1.024 -4.722 1 96.34 44 LEU B CA 1
ATOM 1404 C C . LEU B 1 44 ? 15.284 -0.462 -3.4 1 96.34 44 LEU B C 1
ATOM 1406 O O . LEU B 1 44 ? 16.434 -0.698 -3.022 1 96.34 44 LEU B O 1
ATOM 1410 N N . ALA B 1 45 ? 14.527 0.289 -2.723 1 96.77 45 ALA B N 1
ATOM 1411 C CA . ALA B 1 45 ? 14.76 0.705 -1.342 1 96.77 45 ALA B CA 1
ATOM 1412 C C . ALA B 1 45 ? 13.546 0.407 -0.467 1 96.77 45 ALA B C 1
ATOM 1414 O O . ALA B 1 45 ? 12.404 0.591 -0.896 1 96.77 45 ALA B O 1
ATOM 1415 N N . PHE B 1 46 ? 13.828 -0.002 0.741 1 96.55 46 PHE B N 1
ATOM 1416 C CA . PHE B 1 46 ? 12.769 -0.399 1.66 1 96.55 46 PHE B CA 1
ATOM 1417 C C . PHE B 1 46 ? 12.8 0.453 2.923 1 96.55 46 PHE B C 1
ATOM 1419 O O . PHE B 1 46 ? 13.861 0.651 3.518 1 96.55 46 PHE B O 1
ATOM 1426 N N . LEU B 1 47 ? 11.62 0.927 3.288 1 95.84 47 LEU B N 1
ATOM 1427 C CA . LEU B 1 47 ? 11.432 1.746 4.48 1 95.84 47 LEU B CA 1
ATOM 1428 C C . LEU B 1 47 ? 10.278 1.219 5.325 1 95.84 47 LEU B C 1
ATOM 1430 O O . LEU B 1 47 ? 9.34 0.618 4.797 1 95.84 47 LEU B O 1
ATOM 1434 N N . ALA B 1 48 ? 10.333 1.433 6.608 1 93.96 48 ALA B N 1
ATOM 1435 C CA . ALA B 1 48 ? 9.265 0.989 7.501 1 93.96 48 ALA B CA 1
ATOM 1436 C C . ALA B 1 48 ? 9.056 1.98 8.642 1 93.96 48 ALA B C 1
ATOM 1438 O O . ALA B 1 48 ? 9.857 2.899 8.829 1 93.96 48 ALA B O 1
ATOM 1439 N N . GLY B 1 49 ? 7.897 1.83 9.299 1 90.57 49 GLY B N 1
ATOM 1440 C CA . GLY B 1 49 ? 7.633 2.664 10.461 1 90.57 49 GLY B CA 1
ATOM 1441 C C . GLY B 1 49 ? 8.558 2.374 11.627 1 90.57 49 GLY B C 1
ATOM 1442 O O . GLY B 1 49 ? 9.157 1.298 11.698 1 90.57 49 GLY B O 1
ATOM 1443 N N . ALA B 1 50 ? 8.603 3.312 12.496 1 81.83 50 ALA B N 1
ATOM 1444 C CA . ALA B 1 50 ? 9.505 3.214 13.641 1 81.83 50 ALA B CA 1
ATOM 1445 C C . ALA B 1 50 ? 9.054 2.117 14.601 1 81.83 50 ALA B C 1
ATOM 1447 O O . ALA B 1 50 ? 9.876 1.515 15.297 1 81.83 50 ALA B O 1
ATOM 1448 N N . GLU B 1 51 ? 7.819 1.766 14.61 1 81.19 51 GLU B N 1
ATOM 1449 C CA . GLU B 1 51 ? 7.298 0.858 15.628 1 81.19 51 GLU B CA 1
ATOM 1450 C C . GLU B 1 51 ? 7.054 -0.534 15.053 1 81.19 51 GLU B C 1
ATOM 1452 O O . GLU B 1 51 ? 6.976 -1.514 15.797 1 81.19 51 GLU B O 1
ATOM 1457 N N . SER B 1 52 ? 6.788 -0.531 13.762 1 74.72 52 SER B N 1
ATOM 1458 C CA . SER B 1 52 ? 6.541 -1.841 13.167 1 74.72 52 SER B CA 1
ATOM 1459 C C . SER B 1 52 ? 7.205 -1.961 11.8 1 74.72 52 SER B C 1
ATOM 1461 O O . SER B 1 52 ? 7.096 -1.056 10.969 1 74.72 52 SER B O 1
ATOM 1463 N N . GLY B 1 53 ? 7.946 -2.973 11.665 1 78.1 53 GLY B N 1
ATOM 1464 C CA . GLY B 1 53 ? 8.55 -3.318 10.388 1 78.1 53 GLY B CA 1
ATOM 1465 C C . GLY B 1 53 ? 7.779 -4.383 9.631 1 78.1 53 GLY B C 1
ATOM 1466 O O . GLY B 1 53 ? 8.293 -4.968 8.676 1 78.1 53 GLY B O 1
ATOM 1467 N N . ASP B 1 54 ? 6.53 -4.548 10.11 1 87 54 ASP B N 1
ATOM 1468 C CA . ASP B 1 54 ? 5.779 -5.669 9.554 1 87 54 ASP B CA 1
ATOM 1469 C C . ASP B 1 54 ? 5.426 -5.421 8.089 1 87 54 ASP B C 1
ATOM 1471 O O . ASP B 1 54 ? 5.359 -6.36 7.293 1 87 54 ASP B O 1
ATOM 1475 N N . THR B 1 55 ? 5.065 -4.23 7.756 1 92.86 55 THR B N 1
ATOM 1476 C CA . THR B 1 55 ? 4.793 -3.826 6.381 1 92.86 55 THR B CA 1
ATOM 1477 C C . THR B 1 55 ? 5.722 -2.693 5.956 1 92.86 55 THR B C 1
ATOM 1479 O O . THR B 1 55 ? 5.92 -1.732 6.703 1 92.86 55 THR B O 1
ATOM 1482 N N . GLU B 1 56 ? 6.3 -2.837 4.765 1 95.21 56 GLU B N 1
ATOM 1483 C CA . GLU B 1 56 ? 7.288 -1.866 4.306 1 95.21 56 GLU B CA 1
ATOM 1484 C C . GLU B 1 56 ? 6.771 -1.076 3.107 1 95.21 56 GLU B C 1
ATOM 1486 O O . GLU B 1 56 ? 5.848 -1.516 2.42 1 95.21 56 GLU B O 1
ATOM 1491 N N . LEU B 1 57 ? 7.335 0.087 2.933 1 96.36 57 LEU B N 1
ATOM 1492 C CA . LEU B 1 57 ? 7.259 0.809 1.668 1 96.36 57 LEU B CA 1
ATOM 1493 C C . LEU B 1 57 ? 8.439 0.455 0.769 1 96.36 57 LEU B C 1
ATOM 1495 O O . LEU B 1 57 ? 9.596 0.599 1.17 1 96.36 57 LEU B O 1
ATOM 1499 N N . GLU B 1 58 ? 8.164 -0.038 -0.379 1 95.84 58 GLU B N 1
ATOM 1500 C CA . GLU B 1 58 ? 9.175 -0.344 -1.387 1 95.84 58 GLU B CA 1
ATOM 1501 C C . GLU B 1 58 ? 9.222 0.733 -2.466 1 95.84 58 GLU B C 1
ATOM 1503 O O . GLU B 1 58 ? 8.255 0.917 -3.209 1 95.84 58 GLU B O 1
ATOM 1508 N N . LEU B 1 59 ? 10.31 1.443 -2.544 1 94.79 59 LEU B N 1
ATOM 1509 C CA . LEU B 1 59 ? 10.539 2.389 -3.631 1 94.79 59 LEU B CA 1
ATOM 1510 C C . LEU B 1 59 ? 11.173 1.694 -4.831 1 94.79 59 LEU B C 1
ATOM 1512 O O . LEU B 1 59 ? 12.129 0.931 -4.678 1 94.79 59 LEU B O 1
ATOM 1516 N N . ILE B 1 60 ? 10.635 1.975 -5.993 1 92.66 60 ILE B N 1
ATOM 1517 C CA . ILE B 1 60 ? 11.065 1.311 -7.219 1 92.66 60 ILE B CA 1
ATOM 1518 C C . ILE B 1 60 ? 11.565 2.351 -8.22 1 92.66 60 ILE B C 1
ATOM 1520 O O . ILE B 1 60 ? 10.782 3.15 -8.737 1 92.66 60 ILE B O 1
ATOM 1524 N N . GLU B 1 61 ? 12.844 2.321 -8.5 1 92.19 61 GLU B N 1
ATOM 1525 C CA . GLU B 1 61 ? 13.422 3.219 -9.495 1 92.19 61 GLU B CA 1
ATOM 1526 C C . GLU B 1 61 ? 13.842 2.456 -10.748 1 92.19 61 GLU B C 1
ATOM 1528 O O . GLU B 1 61 ? 14.433 1.378 -10.656 1 92.19 61 GLU B O 1
ATOM 1533 N N . GLY B 1 62 ? 13.643 3.131 -11.81 1 86.74 62 GLY B N 1
ATOM 1534 C CA . GLY B 1 62 ? 14.078 2.548 -13.069 1 86.74 62 GLY B CA 1
ATOM 1535 C C . GLY B 1 62 ? 12.966 1.829 -13.809 1 86.74 62 GLY B C 1
ATOM 1536 O O . GLY B 1 62 ? 13.225 1.077 -14.751 1 86.74 62 GLY B O 1
ATOM 1537 N N . TYR B 1 63 ? 11.847 1.922 -13.091 1 77.13 63 TYR B N 1
ATOM 1538 C CA . TYR B 1 63 ? 10.685 1.401 -13.802 1 77.13 63 TYR B CA 1
ATOM 1539 C C . TYR B 1 63 ? 10.297 2.317 -14.958 1 77.13 63 TYR B C 1
ATOM 1541 O O . TYR B 1 63 ? 10.841 3.415 -15.097 1 77.13 63 TYR B O 1
ATOM 1549 N N . GLN B 1 64 ? 9.398 2.048 -16.006 1 63.05 64 GLN B N 1
ATOM 155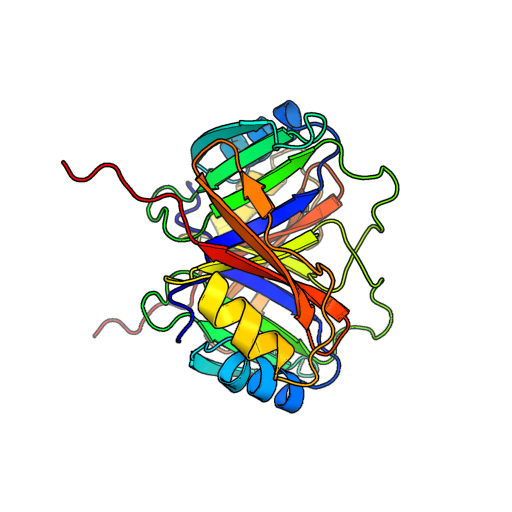0 C CA . GLN B 1 64 ? 9.124 2.893 -17.163 1 63.05 64 GLN B CA 1
ATOM 1551 C C . GLN B 1 64 ? 8.536 4.235 -16.738 1 63.05 64 GLN B C 1
ATOM 1553 O O . GLN B 1 64 ? 7.888 4.332 -15.693 1 63.05 64 GLN B O 1
ATOM 1558 N N . ASP B 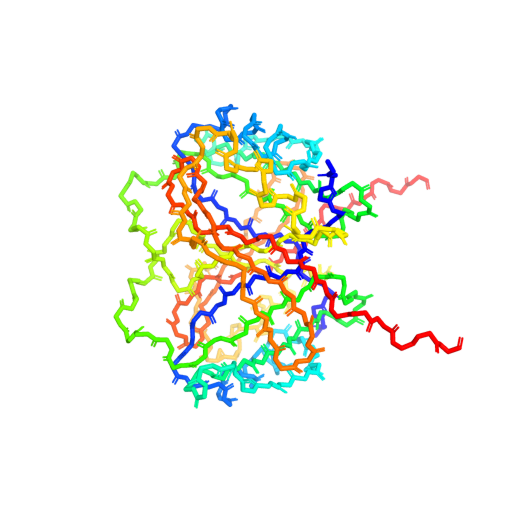1 65 ? 9.118 5.283 -17.425 1 55.05 65 ASP B N 1
ATOM 1559 C CA . ASP B 1 65 ? 8.886 6.708 -17.207 1 55.05 65 ASP B CA 1
ATOM 1560 C C . ASP B 1 65 ? 7.393 7.017 -17.135 1 55.05 65 ASP B C 1
ATOM 1562 O O . ASP B 1 65 ? 6.982 7.971 -16.471 1 55.05 65 ASP B O 1
ATOM 1566 N N . GLU B 1 66 ? 6.657 6.387 -17.989 1 55.38 66 GLU B N 1
ATOM 1567 C CA . GLU B 1 66 ? 5.316 6.952 -18.095 1 55.38 66 GLU B CA 1
ATOM 1568 C C . GLU B 1 66 ? 4.359 6.292 -17.106 1 55.38 66 GLU B C 1
ATOM 1570 O O . GLU B 1 66 ? 3.898 5.171 -17.334 1 55.38 66 GLU B O 1
ATOM 1575 N N . LEU B 1 67 ? 4.754 6.509 -15.925 1 52.5 67 LEU B N 1
ATOM 1576 C CA . LEU B 1 67 ? 3.757 5.987 -14.997 1 52.5 67 LEU B CA 1
ATOM 1577 C C . LEU B 1 67 ? 2.498 6.848 -15.013 1 52.5 67 LEU B C 1
ATOM 1579 O O . LEU B 1 67 ? 2.581 8.077 -14.972 1 52.5 67 LEU B O 1
ATOM 1583 N N . PRO B 1 68 ? 1.452 6.276 -15.33 1 55.13 68 PRO B N 1
ATOM 1584 C CA . PRO B 1 68 ? 0.283 7.143 -15.162 1 55.13 68 PRO B CA 1
ATOM 1585 C C . PRO B 1 68 ? 0.174 7.72 -13.753 1 55.13 68 PRO B C 1
ATOM 1587 O O . PRO B 1 68 ? 0.722 7.151 -12.805 1 55.13 68 PRO B O 1
ATOM 1590 N N . ALA B 1 69 ? -0.245 8.98 -13.562 1 50.17 69 ALA B N 1
ATOM 1591 C CA . ALA B 1 69 ? -0.329 9.794 -12.351 1 50.17 69 ALA B CA 1
ATOM 1592 C C . ALA B 1 69 ? -0.967 9.01 -11.207 1 50.17 69 ALA B C 1
ATOM 1594 O O . ALA B 1 69 ? -0.483 9.051 -10.074 1 50.17 69 ALA B O 1
ATOM 1595 N N . GLU B 1 70 ? -2.191 8.596 -11.424 1 51.4 70 GLU B N 1
ATOM 1596 C CA . GLU B 1 70 ? -2.97 7.888 -10.412 1 51.4 70 GLU B CA 1
ATOM 1597 C C . GLU B 1 70 ? -3.414 6.518 -10.917 1 51.4 70 GLU B C 1
ATOM 1599 O O . GLU B 1 70 ? -3.831 6.381 -12.069 1 51.4 70 GLU B O 1
ATOM 1604 N N . GLY B 1 71 ? -3.106 5.556 -10.166 1 62.63 71 GLY B N 1
ATOM 1605 C CA . GLY B 1 71 ? -3.583 4.239 -10.556 1 62.63 71 GLY B CA 1
ATOM 1606 C C . GLY B 1 71 ? -4.553 3.636 -9.557 1 62.63 71 GLY B C 1
ATOM 1607 O O . GLY B 1 71 ? -5.042 4.329 -8.663 1 62.63 71 GLY B O 1
ATOM 1608 N N . ARG B 1 72 ? -5.024 2.472 -9.761 1 74.77 72 ARG B N 1
ATOM 1609 C CA . ARG B 1 72 ? -6.03 1.763 -8.976 1 74.77 72 ARG B CA 1
ATOM 1610 C C . ARG B 1 72 ? -5.627 1.692 -7.507 1 74.77 72 ARG B C 1
ATOM 1612 O O . ARG B 1 72 ? -6.48 1.765 -6.619 1 74.77 72 ARG B O 1
ATOM 1619 N N . VAL B 1 73 ? -4.323 1.553 -7.29 1 80.7 73 VAL B N 1
ATOM 1620 C CA . VAL B 1 73 ? -3.819 1.746 -5.934 1 80.7 73 VAL B CA 1
ATOM 1621 C C . VAL B 1 73 ? -3.702 3.238 -5.633 1 80.7 73 VAL B C 1
ATOM 1623 O O . VAL B 1 73 ? -2.79 3.907 -6.123 1 80.7 73 VAL B O 1
ATOM 1626 N N . HIS B 1 74 ? -4.611 3.757 -4.841 1 84.96 74 HIS B N 1
ATOM 1627 C CA . HIS B 1 74 ? -4.948 5.174 -4.766 1 84.96 74 HIS B CA 1
ATOM 1628 C C . HIS B 1 74 ? -3.981 5.923 -3.855 1 84.96 74 HIS B C 1
ATOM 1630 O O . HIS B 1 74 ? -3.552 7.033 -4.177 1 84.96 74 HIS B O 1
ATOM 1636 N N . HIS B 1 75 ? -3.669 5.417 -2.66 1 88.22 75 HIS B N 1
ATOM 1637 C CA . HIS B 1 75 ? -2.817 6.132 -1.717 1 88.22 75 HIS B CA 1
ATOM 1638 C C . HIS B 1 75 ? -2.172 5.174 -0.721 1 88.22 75 HIS B C 1
ATOM 1640 O O . HIS B 1 75 ? -2.551 4.003 -0.645 1 88.22 75 HIS B O 1
ATOM 1646 N N . ILE B 1 76 ? -1.193 5.712 0.025 1 93.52 76 ILE B N 1
ATOM 1647 C CA . ILE B 1 76 ? -0.575 5.081 1.186 1 93.52 76 ILE B CA 1
ATOM 1648 C C . ILE B 1 76 ? -0.811 5.94 2.426 1 93.52 76 ILE B C 1
ATOM 1650 O O . ILE B 1 76 ? -0.618 7.157 2.392 1 93.52 76 ILE B O 1
ATOM 1654 N N . ALA B 1 77 ? -1.215 5.279 3.493 1 94.96 77 ALA B N 1
ATOM 1655 C CA . ALA B 1 77 ? -1.521 5.995 4.729 1 94.96 77 ALA B CA 1
ATOM 1656 C C . ALA B 1 77 ? -0.547 5.613 5.839 1 94.96 77 ALA B C 1
ATOM 1658 O O . ALA B 1 77 ? -0.185 4.443 5.981 1 94.96 77 ALA B O 1
ATOM 1659 N N . PHE B 1 78 ? -0.24 6.546 6.702 1 94.82 78 PHE B N 1
ATOM 1660 C CA . PHE B 1 78 ? 0.672 6.356 7.824 1 94.82 78 PHE B CA 1
ATOM 1661 C C . PHE B 1 78 ? 0.005 6.75 9.136 1 94.82 78 PHE B C 1
ATOM 1663 O O . PHE B 1 78 ? -0.673 7.777 9.211 1 94.82 78 PHE B O 1
ATOM 1670 N N . THR B 1 79 ? 0.252 5.959 10.142 1 94.8 79 THR B N 1
ATOM 1671 C CA . THR B 1 79 ? -0.345 6.23 11.445 1 94.8 79 THR B CA 1
ATOM 1672 C C . THR B 1 79 ? 0.411 7.343 12.165 1 94.8 79 THR B C 1
ATOM 1674 O O . THR B 1 79 ? 1.639 7.3 12.27 1 94.8 79 THR B O 1
ATOM 1677 N N . VAL B 1 80 ? -0.35 8.313 12.66 1 94.56 80 VAL B N 1
ATOM 1678 C CA . VAL B 1 80 ? 0.233 9.347 13.509 1 94.56 80 VAL B CA 1
ATOM 1679 C C . VAL B 1 80 ? -0.58 9.48 14.795 1 94.56 80 VAL B C 1
ATOM 1681 O O . VAL B 1 80 ? -1.75 9.094 14.839 1 94.56 80 VAL B O 1
ATOM 1684 N N . ASP B 1 81 ? 0.023 10.027 15.855 1 92.79 81 ASP B N 1
ATOM 1685 C CA . ASP B 1 81 ? -0.636 10.188 17.147 1 92.79 81 ASP B CA 1
ATOM 1686 C C . ASP B 1 81 ? -1.407 11.505 17.21 1 92.79 81 ASP B C 1
ATOM 1688 O O . ASP B 1 81 ? -2.394 11.619 17.939 1 92.79 81 ASP B O 1
ATOM 1692 N N . ASP B 1 82 ? -0.925 12.481 16.508 1 94.46 82 ASP B N 1
ATOM 1693 C CA . ASP B 1 82 ? -1.482 13.83 16.53 1 94.46 82 ASP B CA 1
ATOM 1694 C C . ASP B 1 82 ? -1.563 14.414 15.122 1 94.46 82 ASP B C 1
ATOM 1696 O O . ASP B 1 82 ? -0.613 15.04 14.648 1 94.46 82 ASP B O 1
ATOM 1700 N N . VAL B 1 83 ? -2.731 14.322 14.545 1 95.94 83 VAL B N 1
ATOM 1701 C CA . VAL B 1 83 ? -2.904 14.697 13.146 1 95.94 83 VAL B CA 1
ATOM 1702 C C . VAL B 1 83 ? -2.851 16.217 13.007 1 95.94 83 VAL B C 1
ATOM 1704 O O . VAL B 1 83 ? -2.382 16.738 11.993 1 95.94 83 VAL B O 1
ATOM 1707 N N . GLU B 1 84 ? -3.273 16.967 13.967 1 95.96 84 GLU B N 1
ATOM 1708 C CA . GLU B 1 84 ? -3.195 18.424 13.921 1 95.96 84 GLU B CA 1
ATOM 1709 C C . GLU B 1 84 ? -1.745 18.899 13.888 1 95.96 84 GLU B C 1
ATOM 1711 O O . GLU B 1 84 ? -1.399 19.8 13.121 1 95.96 84 GLU B O 1
ATOM 1716 N N . ALA B 1 85 ? -0.945 18.284 14.72 1 95.46 85 ALA B N 1
ATOM 1717 C CA . ALA B 1 85 ? 0.471 18.64 14.754 1 95.46 85 ALA B CA 1
ATOM 1718 C C . ALA B 1 85 ? 1.146 18.332 13.421 1 95.46 85 ALA B C 1
ATOM 1720 O O . ALA B 1 85 ? 1.948 19.127 12.925 1 95.46 85 ALA B O 1
ATOM 1721 N N . GLU B 1 86 ? 0.812 17.22 12.898 1 94.99 86 GLU B N 1
ATOM 1722 C CA . GLU B 1 86 ? 1.419 16.852 11.623 1 94.99 86 GLU B CA 1
ATOM 1723 C C . GLU B 1 86 ? 0.93 17.759 10.497 1 94.99 86 GLU B C 1
ATOM 1725 O O . GLU B 1 86 ? 1.689 18.085 9.582 1 94.99 86 GLU B O 1
ATOM 1730 N N . PHE B 1 87 ? -0.324 18.112 10.559 1 94.44 87 PHE B N 1
ATOM 1731 C CA . PHE B 1 87 ? -0.87 19.031 9.567 1 94.44 87 PHE B CA 1
ATOM 1732 C C . PHE B 1 87 ? -0.104 20.348 9.571 1 94.44 87 PHE B C 1
ATOM 1734 O O . PHE B 1 87 ? 0.329 20.823 8.519 1 94.44 87 PHE B O 1
ATOM 1741 N N . ALA B 1 88 ? 0.078 20.88 10.668 1 94.04 88 ALA B N 1
ATOM 1742 C CA . ALA B 1 88 ? 0.828 22.125 10.808 1 94.04 88 ALA B CA 1
ATOM 1743 C C . ALA B 1 88 ? 2.267 21.956 10.33 1 94.04 88 ALA B C 1
ATOM 1745 O O . ALA B 1 88 ? 2.807 22.829 9.647 1 94.04 88 ALA B O 1
ATOM 1746 N N . ARG B 1 89 ? 2.846 20.865 10.705 1 94.03 89 ARG B N 1
ATOM 1747 C CA . ARG B 1 89 ? 4.239 20.609 10.355 1 94.03 89 ARG B CA 1
ATOM 1748 C C . ARG B 1 89 ? 4.415 20.51 8.843 1 94.03 89 ARG B C 1
ATOM 1750 O O . ARG B 1 89 ? 5.32 21.125 8.276 1 94.03 89 ARG B O 1
ATOM 1757 N N . ILE B 1 90 ? 3.552 19.759 8.227 1 92.12 90 ILE B N 1
ATOM 1758 C CA . ILE B 1 90 ? 3.659 19.554 6.787 1 92.12 90 ILE B CA 1
ATOM 1759 C C . ILE B 1 90 ? 3.387 20.867 6.057 1 92.12 90 ILE B C 1
ATOM 1761 O O . ILE B 1 90 ? 4.035 21.172 5.052 1 92.12 90 ILE B O 1
ATOM 1765 N N . GLN B 1 91 ? 2.435 21.626 6.527 1 91.06 91 GLN B N 1
ATOM 1766 C CA . GLN B 1 91 ? 2.147 22.935 5.951 1 91.06 91 GLN B CA 1
ATOM 1767 C C . GLN B 1 91 ? 3.378 23.836 5.99 1 91.06 91 GLN B C 1
ATOM 1769 O O . GLN B 1 91 ? 3.598 24.635 5.077 1 91.06 91 GLN B O 1
ATOM 1774 N N . ALA B 1 92 ? 4.077 23.663 7.013 1 91.93 92 ALA B N 1
ATOM 1775 C CA . ALA B 1 92 ? 5.248 24.515 7.204 1 91.93 92 ALA B CA 1
ATOM 1776 C C . ALA B 1 92 ? 6.4 24.073 6.306 1 91.93 92 ALA B C 1
ATOM 1778 O O . ALA B 1 92 ? 7.369 24.813 6.12 1 91.93 92 ALA B O 1
ATOM 1779 N N . LEU B 1 93 ? 6.12 22.884 5.822 1 87.76 93 LEU B N 1
ATOM 1780 C CA . LEU B 1 93 ? 7.134 22.367 4.909 1 87.76 93 LEU B CA 1
ATOM 1781 C C . LEU B 1 93 ? 6.786 22.703 3.463 1 87.76 93 LEU B C 1
ATOM 1783 O O . LEU B 1 93 ? 5.664 23.123 3.172 1 87.76 93 LEU B O 1
ATOM 1787 N N . ASN B 1 94 ? 7.475 23.021 2.464 1 83.41 94 ASN B N 1
ATOM 1788 C CA . ASN B 1 94 ? 7.224 23.245 1.044 1 83.41 94 ASN B CA 1
ATOM 1789 C C . ASN B 1 94 ? 6.713 21.981 0.359 1 83.41 94 ASN B C 1
ATOM 1791 O O . ASN B 1 94 ? 7.137 21.657 -0.751 1 83.41 94 ASN B O 1
ATOM 1795 N N . VAL B 1 95 ? 5.831 21.207 1.076 1 87.79 95 VAL B N 1
ATOM 1796 C CA . VAL B 1 95 ? 5.2 20.022 0.505 1 87.79 95 VAL B CA 1
ATOM 1797 C C . VAL B 1 95 ? 3.797 20.37 0.012 1 87.79 95 VAL B C 1
ATOM 1799 O O . VAL B 1 95 ? 3.009 20.977 0.741 1 87.79 95 VAL B O 1
ATOM 1802 N N . PRO B 1 96 ? 3.481 20.058 -1.181 1 88 96 PRO B N 1
ATOM 1803 C CA . PRO B 1 96 ? 2.137 20.369 -1.674 1 88 96 PRO B CA 1
ATOM 1804 C C . PRO B 1 96 ? 1.045 19.598 -0.936 1 88 96 PRO B C 1
ATOM 1806 O O . PRO B 1 96 ? 1.141 18.378 -0.784 1 88 96 PRO B O 1
ATOM 1809 N N . LEU B 1 97 ? 0.001 20.305 -0.512 1 89.69 97 LEU B N 1
ATOM 1810 C CA . LEU B 1 97 ? -1.146 19.702 0.158 1 89.69 97 LEU B CA 1
ATOM 1811 C C . LEU B 1 97 ? -2.251 19.378 -0.841 1 89.69 97 LEU B C 1
ATOM 1813 O O . LEU B 1 97 ? -2.508 20.157 -1.763 1 89.69 97 LEU B O 1
ATOM 1817 N N . ARG B 1 98 ? -2.802 18.314 -0.721 1 88.91 98 ARG B N 1
ATOM 1818 C CA . ARG B 1 98 ? -4.03 17.992 -1.441 1 88.91 98 ARG B CA 1
ATOM 1819 C C . ARG B 1 98 ? -5.256 18.488 -0.681 1 88.91 98 ARG B C 1
ATOM 1821 O O . ARG B 1 98 ? -6.174 19.055 -1.276 1 88.91 98 ARG B O 1
ATOM 1828 N N . ASP B 1 99 ? -5.261 18.213 0.62 1 92 99 ASP B N 1
ATOM 1829 C CA . 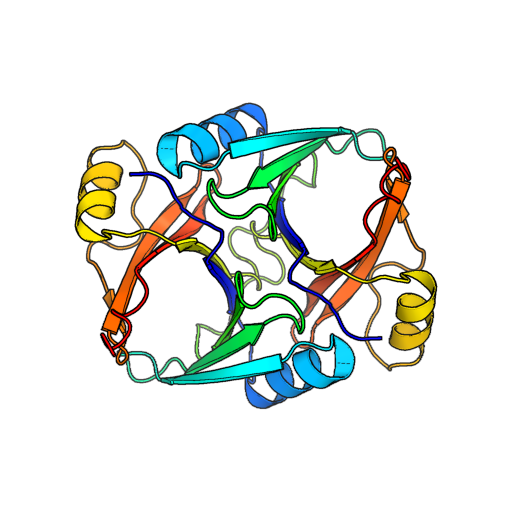ASP B 1 99 ? -6.339 18.671 1.491 1 92 99 ASP B CA 1
ATOM 1830 C C . ASP B 1 99 ? -5.939 19.938 2.243 1 92 99 ASP B C 1
ATOM 1832 O O . ASP B 1 99 ? -4.804 20.056 2.711 1 92 99 ASP B O 1
ATOM 1836 N N . THR B 1 100 ? -6.854 20.84 2.406 1 92.75 100 THR B N 1
ATOM 1837 C CA . THR B 1 100 ? -6.596 22.064 3.155 1 92.75 100 THR B CA 1
ATOM 1838 C C . THR B 1 100 ? -7.219 21.988 4.546 1 92.75 100 THR B C 1
ATOM 1840 O O . THR B 1 100 ? -7.148 22.947 5.318 1 92.75 100 THR B O 1
ATOM 1843 N N . GLU B 1 101 ? -7.856 20.91 4.794 1 96.1 101 GLU B N 1
ATOM 1844 C CA . GLU B 1 101 ? -8.445 20.659 6.106 1 96.1 101 GLU B CA 1
ATOM 1845 C C . GLU B 1 101 ? -8.321 19.188 6.495 1 96.1 101 GLU B C 1
ATOM 1847 O O . GLU B 1 101 ? -8.106 18.33 5.636 1 96.1 101 GLU B O 1
ATOM 1852 N N . ILE B 1 102 ? -8.482 19.005 7.789 1 96.52 102 ILE B N 1
ATOM 1853 C CA . ILE B 1 102 ? -8.498 17.644 8.313 1 96.52 102 ILE B CA 1
ATOM 1854 C C . ILE B 1 102 ? -9.912 17.073 8.22 1 96.52 102 ILE B C 1
ATOM 1856 O O . ILE B 1 102 ? -10.881 17.735 8.598 1 96.52 102 ILE B O 1
ATOM 1860 N N . THR B 1 103 ? -10.011 15.867 7.71 1 97 103 THR B N 1
ATOM 1861 C CA . THR B 1 103 ? -11.287 15.167 7.625 1 97 103 THR B CA 1
ATOM 1862 C C . THR B 1 103 ? -11.474 14.236 8.819 1 97 103 THR B C 1
ATOM 1864 O O . THR B 1 103 ? -10.537 13.548 9.229 1 97 103 THR B O 1
ATOM 1867 N N . THR B 1 104 ? -12.661 14.189 9.333 1 95.97 104 THR B N 1
ATOM 1868 C CA . THR B 1 104 ? -13.027 13.254 10.391 1 95.97 104 THR B CA 1
ATOM 1869 C C . THR B 1 104 ? -14.002 12.202 9.87 1 95.97 104 THR B C 1
ATOM 1871 O O . THR B 1 104 ? -15.017 12.539 9.257 1 95.97 104 THR B O 1
ATOM 1874 N N . LEU B 1 105 ? -13.676 10.963 10.113 1 94.79 105 LEU B N 1
ATOM 1875 C CA . LEU B 1 105 ? -14.571 9.869 9.752 1 94.79 105 LEU B CA 1
ATOM 1876 C C . LEU B 1 105 ? -15.625 9.65 10.832 1 94.79 105 LEU B C 1
ATOM 1878 O O . LEU B 1 105 ? -15.462 10.104 11.966 1 94.79 105 LEU B O 1
ATOM 1882 N N . PRO B 1 106 ? -16.66 8.912 10.471 1 92.02 106 PRO B N 1
ATOM 1883 C CA . PRO B 1 106 ? -17.729 8.683 11.446 1 92.02 106 PRO B CA 1
ATOM 1884 C C . PRO B 1 106 ? -17.244 7.943 12.69 1 92.02 106 PRO B C 1
ATOM 1886 O O . PRO B 1 106 ? -17.806 8.117 13.775 1 92.02 106 PRO B O 1
ATOM 1889 N N . ASN B 1 107 ? -16.241 7.183 12.588 1 91.95 107 ASN B N 1
ATOM 1890 C CA . ASN B 1 107 ? -15.749 6.42 13.731 1 91.95 107 ASN B CA 1
ATOM 1891 C C . ASN B 1 107 ? -14.817 7.256 14.604 1 91.95 107 ASN B C 1
ATOM 1893 O O . ASN B 1 107 ? -14.316 6.776 15.622 1 91.95 107 ASN B O 1
ATOM 1897 N N . GLY B 1 108 ? -14.449 8.463 14.146 1 93.77 108 GLY B N 1
ATOM 1898 C CA . GLY B 1 108 ? -13.617 9.358 14.935 1 93.77 108 GLY B CA 1
ATOM 1899 C C . GLY B 1 108 ? -12.191 9.45 14.426 1 93.77 108 GLY B C 1
ATOM 1900 O O . GLY B 1 108 ? -11.412 10.283 14.894 1 93.77 108 GLY B O 1
ATOM 1901 N N . ALA B 1 109 ? -11.85 8.603 13.526 1 95.89 109 ALA B N 1
ATOM 1902 C CA . ALA B 1 109 ? -10.528 8.723 12.916 1 95.89 109 ALA B CA 1
ATOM 1903 C C . ALA B 1 109 ? -10.412 10.011 12.106 1 95.89 109 ALA B C 1
ATOM 1905 O O . ALA B 1 109 ? -11.406 10.505 11.568 1 95.89 109 ALA B O 1
ATOM 1906 N N . ARG B 1 110 ? -9.205 10.564 11.997 1 96.86 110 ARG B N 1
ATOM 1907 C CA . ARG B 1 110 ? -8.944 11.827 11.314 1 96.86 110 ARG B CA 1
ATOM 1908 C C . ARG B 1 110 ? -7.747 11.705 10.377 1 96.86 110 ARG B C 1
ATOM 1910 O O . ARG B 1 110 ? -6.79 10.987 10.675 1 96.86 110 ARG B O 1
ATOM 1917 N N . TYR B 1 111 ? -7.943 12.429 9.282 1 96.7 111 TYR B N 1
ATOM 1918 C CA . TYR B 1 111 ? -6.843 12.309 8.332 1 96.7 111 TYR B CA 1
ATOM 1919 C C . TYR B 1 111 ? -6.787 13.519 7.407 1 96.7 111 TYR B C 1
ATOM 1921 O O . TYR B 1 111 ? -7.736 14.304 7.344 1 96.7 111 TYR B O 1
ATOM 1929 N N . PHE B 1 112 ? -5.643 13.702 6.676 1 95.39 112 PHE B N 1
ATOM 1930 C CA . PHE B 1 112 ? -5.512 14.582 5.521 1 95.39 112 PHE B CA 1
ATOM 1931 C C . PHE B 1 112 ? -4.557 13.987 4.493 1 95.39 112 PHE B C 1
ATOM 1933 O O . PHE B 1 112 ? -3.694 13.177 4.835 1 95.39 112 PHE B O 1
ATOM 1940 N N . PHE B 1 113 ? -4.735 14.458 3.241 1 94.46 113 PHE B N 1
ATOM 1941 C CA . PHE B 1 113 ? -3.892 13.994 2.146 1 94.46 113 PHE B CA 1
ATOM 1942 C C . PHE B 1 113 ? -2.89 15.069 1.74 1 94.46 113 PHE B C 1
ATOM 1944 O O . PHE B 1 113 ? -3.189 16.262 1.814 1 94.46 113 PHE B O 1
ATOM 1951 N N . PHE B 1 114 ? -1.727 14.596 1.278 1 92.2 114 PHE B N 1
ATOM 1952 C CA . PHE B 1 114 ? -0.694 15.435 0.681 1 92.2 114 PHE B CA 1
ATOM 1953 C C . PHE B 1 114 ? 0.076 14.667 -0.387 1 92.2 114 PHE B C 1
ATOM 1955 O O . PHE B 1 114 ? -0.171 13.479 -0.605 1 92.2 114 PHE B O 1
ATOM 1962 N N . TYR B 1 115 ? 0.944 15.343 -1.088 1 90.55 115 TYR B N 1
ATOM 1963 C CA . TYR B 1 115 ? 1.627 14.722 -2.218 1 90.55 115 TYR B CA 1
ATOM 1964 C C . TYR B 1 115 ? 3.052 14.331 -1.845 1 90.55 115 TYR B C 1
ATOM 1966 O O . TYR B 1 115 ? 3.742 15.072 -1.142 1 90.55 115 TYR B O 1
ATOM 1974 N N . GLY B 1 116 ? 3.46 13.18 -2.346 1 90.19 116 GLY B N 1
ATOM 1975 C CA . GLY B 1 116 ? 4.875 12.844 -2.324 1 90.19 116 GLY B CA 1
ATOM 1976 C C . GLY B 1 116 ? 5.666 13.52 -3.428 1 90.19 116 GLY B C 1
ATOM 1977 O O . GLY B 1 116 ? 5.119 14.317 -4.192 1 90.19 116 GLY B O 1
ATOM 1978 N N . PRO B 1 117 ? 6.922 13.18 -3.535 1 88.96 117 PRO B N 1
ATOM 1979 C CA . PRO B 1 117 ? 7.824 13.854 -4.472 1 88.96 117 PRO B CA 1
ATOM 1980 C C . PRO B 1 117 ? 7.399 13.681 -5.928 1 88.96 117 PRO B C 1
ATOM 1982 O O . PRO B 1 117 ? 7.679 14.546 -6.763 1 88.96 117 PRO B O 1
ATOM 1985 N N . ASP B 1 118 ? 6.798 12.582 -6.226 1 86.75 118 ASP B N 1
ATOM 1986 C CA . ASP B 1 118 ? 6.454 12.307 -7.617 1 86.75 118 ASP B CA 1
ATOM 1987 C C . ASP B 1 118 ? 4.948 12.414 -7.843 1 86.75 118 ASP B C 1
ATOM 1989 O O . ASP B 1 118 ? 4.431 11.937 -8.855 1 86.75 118 ASP B O 1
ATOM 1993 N N . GLY B 1 119 ? 4.241 12.942 -6.828 1 85.89 119 GLY B N 1
ATOM 1994 C CA . GLY B 1 119 ? 2.829 13.232 -7.018 1 85.89 119 GLY B CA 1
ATOM 1995 C C . GLY B 1 119 ? 1.918 12.159 -6.451 1 85.89 119 GLY B C 1
ATOM 1996 O O . GLY B 1 119 ? 0.696 12.237 -6.592 1 85.89 119 GLY B O 1
ATOM 1997 N N . GLU B 1 120 ? 2.436 11.091 -5.882 1 86.83 120 GLU B N 1
ATOM 1998 C CA . GLU B 1 120 ? 1.61 10.059 -5.261 1 86.83 120 GLU B CA 1
ATOM 1999 C C . GLU B 1 120 ? 0.865 10.606 -4.047 1 86.83 120 GLU B C 1
ATOM 2001 O O . GLU B 1 120 ? 1.349 11.517 -3.373 1 86.83 120 GLU B O 1
ATOM 2006 N N . PHE B 1 121 ? -0.291 10.031 -3.742 1 89.19 121 PHE B N 1
ATOM 2007 C CA . PHE B 1 121 ? -1.117 10.459 -2.619 1 89.19 121 PHE B CA 1
ATOM 2008 C C . PHE B 1 121 ? -0.677 9.773 -1.331 1 89.19 121 PHE B C 1
ATOM 2010 O O . PHE B 1 121 ? -0.584 8.545 -1.276 1 89.19 121 PHE B O 1
ATOM 2017 N N . LEU B 1 122 ? -0.404 10.603 -0.447 1 92.87 122 LEU B N 1
ATOM 2018 C CA . LEU B 1 122 ? -0.041 10.155 0.894 1 92.87 122 LEU B CA 1
ATOM 2019 C C . LEU B 1 122 ? -1.036 10.673 1.927 1 92.87 122 LEU B C 1
ATOM 2021 O O . LEU B 1 122 ? -1.594 11.761 1.767 1 92.87 122 LEU B O 1
ATOM 2025 N N . GLU B 1 123 ? -1.221 9.904 2.938 1 95.13 123 GLU B N 1
ATOM 2026 C CA . GLU B 1 123 ? -2.193 10.232 3.977 1 95.13 123 GLU B CA 1
ATOM 2027 C C . GLU B 1 123 ? -1.57 10.134 5.367 1 95.13 123 GLU B C 1
ATOM 2029 O O . GLU B 1 123 ? -0.892 9.154 5.681 1 95.13 123 GLU B O 1
ATOM 2034 N N . MET B 1 124 ? -1.695 11.167 6.166 1 96.45 124 MET B N 1
ATOM 2035 C CA . MET B 1 124 ? -1.514 11.04 7.609 1 96.45 124 MET B CA 1
ATOM 2036 C C . MET B 1 124 ? -2.831 10.695 8.295 1 96.45 124 MET B C 1
ATOM 2038 O O . MET B 1 124 ? -3.83 11.395 8.117 1 96.45 124 MET B O 1
ATOM 2042 N N . PHE B 1 125 ? -2.786 9.623 9.076 1 96.86 125 PHE B N 1
ATOM 2043 C CA . PHE B 1 125 ? -4.009 9.052 9.629 1 96.86 125 PHE B CA 1
ATOM 2044 C C . PHE B 1 125 ? -3.896 8.889 11.14 1 96.86 125 PHE B C 1
ATOM 2046 O O . PHE B 1 125 ? -2.974 8.234 11.631 1 96.86 125 PHE B O 1
ATOM 2053 N N . GLN B 1 126 ? -4.776 9.448 11.901 1 96.44 126 GLN B N 1
ATOM 2054 C CA . GLN B 1 126 ? -4.918 9.245 13.339 1 96.44 126 GLN B CA 1
ATOM 2055 C C . GLN B 1 126 ? -6.125 8.367 13.654 1 96.44 126 GLN B C 1
ATOM 2057 O O . GLN B 1 126 ? -7.27 8.804 13.516 1 96.44 126 GLN B O 1
ATOM 2062 N N . PRO B 1 127 ? -5.834 7.13 14.076 1 94.17 127 PRO B N 1
ATOM 2063 C CA . PRO B 1 127 ? -6.973 6.273 14.416 1 94.17 127 PRO B CA 1
ATOM 2064 C C . PRO B 1 127 ? -7.862 6.877 15.501 1 94.17 127 PRO B C 1
ATOM 2066 O O . PRO B 1 127 ? -7.409 7.722 16.277 1 94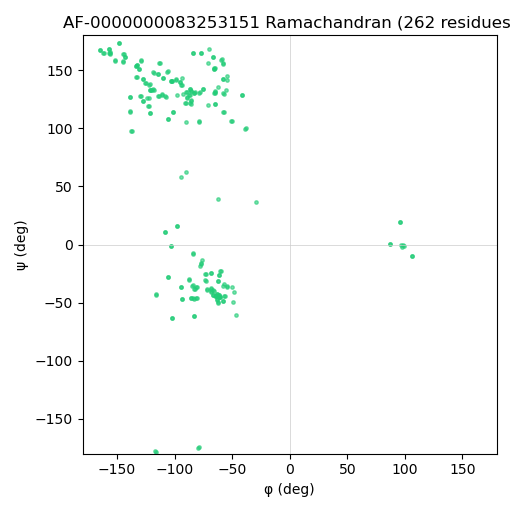.17 127 PRO B O 1
ATOM 2069 N N . ALA B 1 128 ? -9.113 6.384 15.431 1 91.06 128 ALA B N 1
ATOM 2070 C CA . ALA B 1 128 ? -10.045 6.797 16.478 1 91.06 128 ALA B CA 1
ATOM 2071 C C . ALA B 1 128 ? -9.518 6.421 17.86 1 91.06 128 ALA B C 1
ATOM 2073 O O . ALA B 1 128 ? -8.833 5.407 18.016 1 91.06 128 ALA B O 1
ATOM 2074 N N . PRO B 1 129 ? -9.804 7.379 18.811 1 79.95 129 PRO B N 1
ATOM 2075 C CA . PRO B 1 129 ? -9.408 7.026 20.176 1 79.95 129 PRO B CA 1
ATOM 2076 C C . PRO B 1 129 ? -10.048 5.727 20.659 1 79.95 129 PRO B C 1
ATOM 2078 O O . PRO B 1 129 ? -11.196 5.435 20.314 1 79.95 129 PRO B O 1
ATOM 2081 N N . GLN B 1 130 ? -9.221 4.64 20.907 1 70.82 130 GLN B N 1
ATOM 2082 C CA . GLN B 1 130 ? -9.791 3.414 21.456 1 70.82 130 GLN B CA 1
ATOM 2083 C C . GLN B 1 130 ? -10.495 3.681 22.783 1 70.82 130 GLN B C 1
ATOM 2085 O O . GLN B 1 130 ? -10.014 4.471 23.598 1 70.82 130 GLN B O 1
ATOM 2090 N N . PRO B 1 131 ? -11.761 3.179 22.897 1 61.86 131 PRO B N 1
ATOM 2091 C CA . PRO B 1 131 ? -12.424 3.369 24.19 1 61.86 131 PRO B CA 1
ATOM 2092 C C . PRO B 1 131 ? -11.568 2.905 25.366 1 61.86 131 PRO B C 1
ATOM 2094 O O . PRO B 1 131 ? -10.791 1.957 25.232 1 61.86 131 PRO B O 1
ATOM 2097 N N . THR B 1 132 ? -10.957 3.869 26.191 1 47 132 THR B N 1
ATOM 2098 C CA . THR B 1 132 ? -10.329 3.478 27.448 1 47 132 THR B CA 1
ATOM 2099 C C . THR B 1 132 ? -11.148 2.398 28.149 1 47 132 THR B C 1
ATOM 2101 O O . THR B 1 132 ? -12.325 2.605 28.455 1 47 132 THR B O 1
ATOM 2104 N N . VAL B 1 133 ? -10.821 1.139 28.062 1 36.32 133 VAL B N 1
ATOM 2105 C CA . VAL B 1 133 ? -11.436 0.226 29.021 1 36.32 133 VAL B CA 1
ATOM 2106 C C . VAL B 1 133 ? -10.979 0.577 30.435 1 36.32 133 VAL B C 1
ATOM 2108 O O . VAL B 1 133 ? -9.852 1.038 30.633 1 36.32 133 VAL B O 1
#

Organism: NCBI:txid582686

Radius of gyration: 17.71 Å; Cα contacts (8 Å, |Δi|>4): 662; chains: 2; bounding box: 43×48×47 Å

Nearest PDB structures (foldseek):
  3e5d-assembly1_A-2  TM=8.367E-01  e=2.017E-08  Listeria monocytogenes serotype 4b str. F2365
  2p25-assembly1_A-2  TM=7.611E-01  e=2.290E-08  Enterococcus faecalis V583
  2rk0-assembly1_B  TM=7.555E-01  e=3.959E-07  Parafrankia sp. EAN1pec
  2rk0-assembly1_A  TM=7.145E-01  e=1.810E-06  Parafrankia sp. EAN1pec
  4nvs-assembly1_A  TM=7.167E-01  e=2.189E-06  Clostridioides difficile 630

Sequence (266 aa):
MAVRKLEHVGLMVRNIEKSVTFYTEVVGLVYQYALTHTNGVIRLAFLAGAESGDTELELIEGYQDELPAEGRVHHIAFTVDDVEAEFARIQALNVPLRDTEITTLPNGARYFFFYGPDGEFLEMFQPAPQPTVMAVRKLEHVGLMVRNIEKSVTFYTEVVGLVYQYALTHTNGVIRLAFLAGAESGDTELELIEGYQDELPAEGRVHHIAFTVDDVEAEFARIQALNVPLRDTEITTLPNGARYFFFYGPDGEFLEMFQPAPQPTV

Secondary structure (DSSP, 8-state):
----SEEEEEEEES-HHHHHHHIIIII--EEEEEEE-TTSS-EEEEEE-SS--SSEEEEEESS-S---SS-SEEEEEEE-S-HHHHHHHHHHTTPPBS-SS-EE-TTS-EEEEEE-TTS-EEEEEE-------/----SEEEEEEEES-HHHHHHHIIIII--EEEEEEE-TTSS-EEEEEE-SS--SSEEEEEESS-S---SS-SEEEEEEE-S-HHHHHHHHHHTTPPBS-SS-EE-TTS-EEEEEE-TTS-EEEEEE-------

Solvent-accessible surface area (backbone atoms only — not comparable to full-atom values): 13967 Å² total; per-residue (Å²): 134,60,24,36,24,48,35,34,37,36,31,56,40,93,46,60,69,61,48,51,50,42,43,37,72,73,53,27,32,39,82,73,54,69,50,61,40,69,86,71,65,37,37,38,38,35,29,19,21,73,75,33,71,68,36,28,44,32,40,33,22,70,60,77,84,83,53,44,68,50,12,29,37,52,35,44,27,26,29,36,93,49,54,68,61,50,50,54,51,45,64,72,39,96,53,58,64,73,43,94,57,77,45,63,40,80,79,55,25,34,33,39,41,28,44,47,96,83,57,33,44,32,30,51,30,17,72,38,82,69,81,82,124,132,61,23,37,25,48,34,34,36,35,31,57,40,92,48,62,68,62,49,51,49,42,41,37,70,73,51,28,33,40,83,72,52,69,48,62,41,70,84,73,64,36,37,38,38,34,28,19,19,73,75,34,72,69,36,29,44,31,39,34,22,68,60,78,84,80,55,45,69,52,11,29,36,52,36,46,28,29,28,38,94,49,54,69,60,49,51,54,53,44,64,72,37,100,52,60,64,73,44,93,57,76,45,62,39,80,80,55,25,34,33,40,40,29,44,46,97,84,59,35,45,32,30,49,30,18,73,36,84,71,81,83,126

pLDDT: mean 88.27, std 12.05, range [34.68, 97.0]

InterPro domains:
  IPR004360 Glyoxalase/fosfomycin resistance/dioxygenase domain [PF00903] (5-123)
  IPR029068 Glyoxalase/Bleomycin resistance protein/Dihydroxybiphenyl dioxygenase [G3DSA:3.10.180.10] (1-130)
  IPR029068 Glyoxalase/Bleomycin resistance protein/Dihydroxybiphenyl dioxygenase [SSF54593] (1-130)
  IPR037523 Vicinal oxygen chelate (VOC), core domain [PS51819] (5-127)
  IPR051785 Methylmalonyl-CoA/ethylmalonyl-CoA epimerase [PTHR43048] (2-131)